Protein AF-A0A1I3YJE1-F1 (afdb_monomer)

Radius of gyration: 40.17 Å; Cα contacts (8 Å, |Δi|>4): 155; chains: 1; bounding box: 111×43×89 Å

Solvent-accessible surface area (backbone atoms only — not comparable to full-atom values): 10730 Å² total; per-residue (Å²): 134,84,80,73,82,79,75,60,76,64,62,80,56,37,60,65,78,84,54,68,73,68,56,38,65,38,93,53,58,68,73,52,86,80,43,45,62,49,49,53,52,44,28,55,54,28,71,76,22,86,35,23,66,62,43,31,50,54,36,57,76,70,60,58,73,57,20,55,41,47,51,30,44,30,47,54,50,48,49,57,54,59,72,63,49,82,67,68,81,55,48,33,57,66,33,33,50,48,24,63,77,69,72,44,87,73,53,67,54,15,51,51,30,42,53,50,53,52,51,54,54,27,63,77,66,73,52,75,83,74,76,81,78,73,83,77,78,75,77,76,84,76,55,74,55,28,49,72,18,35,55,48,24,60,76,71,73,47,87,72,51,67,54,16,54,53,24,40,54,48,50,53,52,51,52,54,52,54,54,53,62,76,75,106

Sequence (184 aa):
MISLPTIPAWVENAACASNDPELWQIKKDTPTRAERKTVEYAKAICADCPVRLLCLEDAIERGEQHGIWGGLTPAERHTMTAGHAERPDHGDLAGYKRHISQGTPTCEPCRAANAAYQREKRAKNGRTPRPRKTPVRRLAPISHGTHSGYVQHTKRGEVVCQRCLDAEAQYGRERRARAKQVAS

pLDDT: mean 86.31, std 12.38, range [47.97, 97.31]

Mean predicted aligned error: 16.41 Å

Nearest PDB structures (foldseek):
  8cwt-assembly1_A  TM=8.965E-01  e=6.153E-05  Mycobacterium tuberculosis H37Rv
  8dy7-assembly1_H  TM=8.021E-01  e=4.554E-05  Streptomyces venezuelae
  6onu-assembly3_E  TM=8.817E-01  e=1.193E-04  Mycobacterium tuberculosis H37Rv
  8dy9-assembly1_H  TM=8.068E-01  e=9.377E-05  Streptomyces venezuelae
  8cwr-assembly1_A-3  TM=8.104E-01  e=1.818E-04  Mycobacterium tuberculosis H37Rv

Secondary structure (DSSP, 8-state):
--------GGGGG-GGGGS-GGGG---SSS--TTTHHHHHHHHHHHHT-TTHHHHHHHHHHTT--SS-BTTB-HHHHHHHHHHHS---SSSSHHHHHHHHHHTPPPPHHHHHHHHHHHHHHHHHTT-PPPPP------PPPP-TTSHHHHHHHHHHTPPPPHHHHHHHHHHHHHHHHHHHHHT-

Foldseek 3Di:
DDDDPDDPPLVVQFLCVPDDPVLFWDPDQDDDPVNVVSLVVVLVSLVPRPCLPVQLVVCVVVVPQTGATSSDGNNRNCCVVVVVPPDPCDQACVVLVVCVVVVHDHDDSNVVRVVVVVVVVCVVVVNDPDPPPDPPPDDDDQDFQACSSLVVCVVVVHDRDPSNVVNVVVVVVVVVVVVVVVVD

Structure (mmCIF, N/CA/C/O backbone):
data_AF-A0A1I3YJE1-F1
#
_entry.id   AF-A0A1I3YJE1-F1
#
loop_
_atom_site.group_PDB
_atom_site.id
_atom_site.type_symbol
_atom_site.label_atom_id
_atom_site.label_alt_id
_atom_site.label_comp_id
_atom_site.label_asym_id
_atom_site.label_entity_id
_atom_site.label_seq_id
_atom_site.pdbx_PDB_ins_code
_atom_site.Cartn_x
_atom_site.Cartn_y
_atom_site.Cartn_z
_atom_site.occupancy
_atom_site.B_iso_or_equiv
_atom_site.auth_seq_id
_atom_site.auth_comp_id
_atom_site.auth_asym_id
_atom_site.auth_atom_id
_atom_site.pdbx_PDB_model_num
ATOM 1 N N . MET A 1 1 ? 41.796 -23.044 -21.802 1.00 49.59 1 MET A N 1
ATOM 2 C CA . MET A 1 1 ? 40.920 -22.809 -22.967 1.00 49.59 1 MET A CA 1
ATOM 3 C C . MET A 1 1 ? 39.751 -21.980 -22.476 1.00 49.59 1 MET A C 1
ATOM 5 O O . MET A 1 1 ? 38.956 -22.491 -21.701 1.00 49.59 1 MET A O 1
ATOM 9 N N . ILE A 1 2 ? 39.724 -20.686 -22.790 1.00 52.25 2 ILE A N 1
ATOM 10 C CA . ILE A 1 2 ? 38.615 -19.812 -22.393 1.00 52.25 2 ILE A CA 1
ATOM 11 C C . ILE A 1 2 ? 37.501 -20.068 -23.407 1.00 52.25 2 ILE A C 1
ATOM 13 O O . ILE A 1 2 ? 37.675 -19.777 -24.587 1.00 52.25 2 ILE A O 1
ATOM 17 N N . SER A 1 3 ? 36.409 -20.689 -22.963 1.00 58.50 3 SER A N 1
ATOM 18 C CA . SER A 1 3 ? 35.194 -20.829 -23.766 1.00 58.50 3 SER A CA 1
ATOM 19 C C . SER A 1 3 ? 34.671 -19.426 -24.050 1.00 58.50 3 SER A C 1
ATOM 21 O O . SER A 1 3 ? 34.273 -18.725 -23.120 1.00 58.50 3 SER A O 1
ATOM 23 N N . LEU A 1 4 ? 34.729 -18.984 -25.306 1.00 58.25 4 LEU A N 1
ATOM 24 C CA . LEU A 1 4 ? 34.147 -17.703 -25.693 1.00 58.25 4 LEU A CA 1
ATOM 25 C C . LEU A 1 4 ? 32.625 -17.781 -25.501 1.00 58.25 4 LEU A C 1
ATOM 27 O O . LEU A 1 4 ? 32.029 -18.814 -25.827 1.00 58.25 4 LEU A O 1
ATOM 31 N N . PRO A 1 5 ? 31.985 -16.735 -24.953 1.00 63.03 5 PRO A N 1
ATOM 32 C CA . PRO A 1 5 ? 30.538 -16.715 -24.815 1.00 63.03 5 PRO A CA 1
ATOM 33 C C . PRO A 1 5 ? 29.916 -16.816 -26.210 1.00 63.03 5 PRO A C 1
ATOM 35 O O . PRO A 1 5 ? 30.181 -15.990 -27.082 1.00 63.03 5 PRO A O 1
ATOM 38 N N . THR A 1 6 ? 29.125 -17.864 -26.436 1.00 76.69 6 THR A N 1
ATOM 39 C CA . THR A 1 6 ? 28.366 -18.015 -27.679 1.00 76.69 6 THR A CA 1
ATOM 40 C C . THR A 1 6 ? 27.243 -16.991 -27.647 1.00 76.69 6 THR A C 1
ATOM 42 O O . THR A 1 6 ? 26.336 -17.091 -26.822 1.00 76.69 6 THR A O 1
ATOM 45 N N . ILE A 1 7 ? 27.340 -15.974 -28.502 1.00 78.69 7 ILE A N 1
ATOM 46 C CA . ILE A 1 7 ? 26.275 -14.988 -28.669 1.00 78.69 7 ILE A CA 1
ATOM 47 C C . ILE A 1 7 ? 25.051 -15.734 -29.222 1.00 78.69 7 ILE A C 1
ATOM 49 O O . ILE A 1 7 ? 25.194 -16.479 -30.195 1.00 78.69 7 ILE A O 1
ATOM 53 N N . PRO A 1 8 ? 23.860 -15.587 -28.620 1.00 84.19 8 PRO A N 1
ATOM 54 C CA . PRO A 1 8 ? 22.665 -16.244 -29.129 1.00 84.19 8 PRO A CA 1
ATOM 55 C C . PRO A 1 8 ? 22.366 -15.823 -30.573 1.00 84.19 8 PRO A C 1
ATOM 57 O O . PRO A 1 8 ? 22.388 -14.635 -30.884 1.00 84.19 8 PRO A O 1
ATOM 60 N N . ALA A 1 9 ? 22.011 -16.776 -31.439 1.00 88.06 9 ALA A N 1
ATOM 61 C CA . ALA A 1 9 ? 21.772 -16.519 -32.86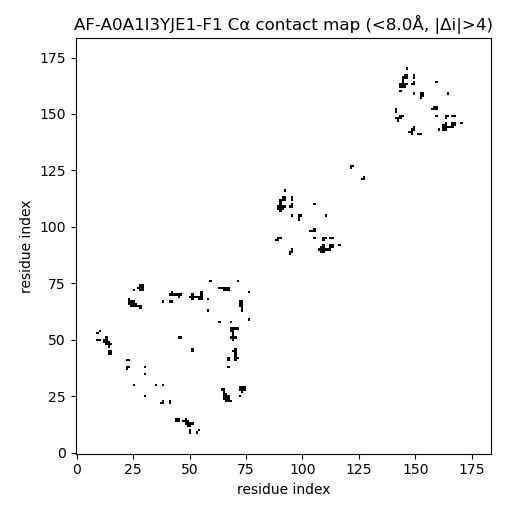6 1.00 88.06 9 ALA A CA 1
ATOM 62 C C . ALA A 1 9 ? 20.680 -15.462 -33.129 1.00 88.06 9 ALA A C 1
ATOM 64 O O . ALA A 1 9 ? 20.690 -14.777 -34.147 1.00 88.06 9 ALA A O 1
ATOM 65 N N . TRP A 1 10 ? 19.739 -15.277 -32.198 1.00 91.94 10 TRP A N 1
ATOM 66 C CA . TRP A 1 10 ? 18.721 -14.236 -32.325 1.00 91.94 10 TRP A CA 1
ATOM 67 C C . TRP A 1 10 ? 19.311 -12.816 -32.266 1.00 91.94 10 TRP A C 1
ATOM 69 O O . TRP A 1 10 ? 18.744 -11.905 -32.864 1.00 91.94 10 TRP A O 1
ATOM 79 N N . VAL A 1 11 ? 20.459 -12.609 -31.610 1.00 91.62 11 VAL A N 1
ATOM 80 C CA . VAL A 1 11 ? 21.107 -11.289 -31.501 1.00 91.62 11 VAL A CA 1
ATOM 81 C C . VAL A 1 11 ? 21.519 -10.754 -32.875 1.00 91.62 11 VAL A C 1
ATOM 83 O O . VAL A 1 11 ? 21.509 -9.545 -33.085 1.00 91.62 11 VAL A O 1
ATOM 86 N N . GLU A 1 12 ? 21.796 -11.634 -33.839 1.00 90.25 12 GLU A N 1
ATOM 87 C CA . GLU A 1 12 ? 22.164 -11.257 -35.211 1.00 90.25 12 GLU A CA 1
ATOM 88 C C . GLU A 1 12 ? 21.052 -10.484 -35.938 1.00 90.25 12 GLU A C 1
ATOM 90 O O . GLU A 1 12 ? 21.329 -9.691 -36.833 1.00 90.25 12 GLU A O 1
ATOM 95 N N . ASN A 1 13 ? 19.795 -10.662 -35.520 1.00 92.62 13 ASN A N 1
ATOM 96 C CA . ASN A 1 13 ? 18.632 -9.990 -36.101 1.00 92.62 13 ASN A CA 1
ATOM 97 C C . ASN A 1 13 ? 18.210 -8.738 -35.310 1.00 92.62 13 ASN A C 1
ATOM 99 O O . ASN A 1 13 ? 17.116 -8.205 -35.511 1.00 92.62 13 ASN A O 1
ATOM 103 N N . ALA A 1 14 ? 19.035 -8.270 -34.370 1.00 94.00 14 ALA A N 1
ATOM 104 C CA . ALA A 1 14 ? 18.701 -7.127 -33.534 1.00 94.00 14 ALA A CA 1
ATOM 105 C C . ALA A 1 14 ? 18.854 -5.802 -34.300 1.00 94.00 14 ALA A C 1
ATOM 107 O O . ALA A 1 14 ? 19.960 -5.378 -34.629 1.00 94.00 14 ALA A O 1
ATOM 108 N N . ALA A 1 15 ? 17.743 -5.086 -34.502 1.00 93.19 15 ALA A N 1
ATOM 109 C CA . ALA A 1 15 ? 17.726 -3.786 -35.185 1.00 93.19 15 ALA A CA 1
ATOM 110 C C . ALA A 1 15 ? 18.593 -2.712 -34.490 1.00 93.19 15 ALA A C 1
ATOM 112 O O . ALA A 1 15 ? 19.009 -1.734 -35.111 1.00 93.19 15 ALA A O 1
ATOM 113 N N . CYS A 1 16 ? 18.893 -2.893 -33.199 1.00 93.00 16 CYS A N 1
ATOM 114 C CA . CYS A 1 16 ? 19.783 -2.008 -32.455 1.00 93.00 16 CYS A CA 1
ATOM 115 C C . CYS A 1 16 ? 21.243 -2.076 -32.922 1.00 93.00 16 CYS A C 1
ATOM 117 O O . CYS A 1 16 ? 21.943 -1.075 -32.808 1.00 93.00 16 CYS A O 1
ATOM 119 N N . ALA A 1 17 ? 21.697 -3.193 -33.500 1.00 90.62 17 ALA A N 1
ATOM 120 C CA . ALA A 1 17 ? 23.103 -3.395 -33.858 1.00 90.62 17 ALA A CA 1
ATOM 121 C C . ALA A 1 17 ? 23.650 -2.344 -34.845 1.00 90.62 17 ALA A C 1
ATOM 123 O O . ALA A 1 17 ? 24.854 -2.110 -34.891 1.00 90.62 17 ALA A O 1
ATOM 124 N N . SER A 1 18 ? 22.775 -1.689 -35.615 1.00 88.81 18 SER A N 1
ATOM 125 C CA . SER A 1 18 ? 23.142 -0.656 -36.590 1.00 88.81 18 SER A CA 1
ATOM 126 C C . SER A 1 18 ? 23.144 0.780 -36.042 1.00 88.81 18 SER A C 1
ATOM 128 O O . SER A 1 18 ? 23.333 1.704 -36.830 1.00 88.81 18 SER A O 1
ATOM 130 N N . ASN A 1 19 ? 22.924 1.006 -34.739 1.00 91.44 19 ASN A N 1
ATOM 131 C CA . ASN A 1 19 ? 23.001 2.353 -34.149 1.00 91.44 19 ASN A CA 1
ATOM 132 C C . ASN A 1 19 ? 24.046 2.431 -33.026 1.00 91.44 19 ASN A C 1
ATOM 134 O O . ASN A 1 19 ? 24.647 1.434 -32.637 1.00 91.44 19 ASN A O 1
ATOM 138 N N . ASP A 1 20 ? 24.250 3.643 -32.508 1.00 90.94 20 ASP A N 1
ATOM 139 C CA . ASP A 1 20 ? 25.229 3.939 -31.461 1.00 90.94 20 ASP A CA 1
ATOM 140 C C . ASP A 1 20 ? 24.911 3.204 -30.139 1.00 90.94 20 ASP A C 1
ATOM 142 O O . ASP A 1 20 ? 23.840 3.438 -29.563 1.00 90.94 20 ASP A O 1
ATOM 146 N N . PRO A 1 21 ? 25.828 2.361 -29.615 1.00 88.38 21 PRO A N 1
ATOM 147 C CA . PRO A 1 21 ? 25.661 1.656 -28.346 1.00 88.38 21 PRO A CA 1
ATOM 148 C C . PRO A 1 21 ? 25.309 2.549 -27.150 1.00 88.38 21 PRO A C 1
ATOM 150 O O . PRO A 1 21 ? 24.692 2.065 -26.199 1.00 88.38 21 PRO A O 1
ATOM 153 N N . GLU A 1 22 ? 25.681 3.833 -27.154 1.00 88.06 22 GLU A N 1
ATOM 154 C CA . GLU A 1 22 ? 25.340 4.761 -26.068 1.00 88.06 22 GLU A CA 1
ATOM 155 C C . GLU A 1 22 ? 23.827 4.985 -25.920 1.00 88.06 22 GLU A C 1
ATOM 157 O O . GLU A 1 22 ? 23.353 5.247 -24.814 1.00 88.06 22 GLU A O 1
ATOM 162 N N . LEU A 1 23 ? 23.040 4.792 -26.986 1.00 89.19 23 LEU A N 1
ATOM 163 C CA . LEU A 1 23 ? 21.583 4.979 -26.964 1.00 89.19 23 LEU A CA 1
ATOM 164 C C . LEU A 1 23 ? 20.863 4.040 -25.988 1.00 89.19 23 LEU A C 1
ATOM 166 O O . LEU A 1 23 ? 19.812 4.392 -25.449 1.00 89.19 23 LEU A O 1
ATOM 170 N N . TRP A 1 24 ? 21.424 2.855 -25.747 1.00 90.56 24 TRP A N 1
ATOM 171 C CA . TRP A 1 24 ? 20.848 1.854 -24.847 1.00 90.56 24 TRP A CA 1
ATOM 172 C C . TRP A 1 24 ? 21.400 1.937 -23.429 1.00 90.56 24 TRP A C 1
ATOM 174 O O . TRP A 1 24 ? 20.904 1.232 -22.552 1.00 90.56 24 TRP A O 1
ATOM 184 N N . GLN A 1 25 ? 22.388 2.795 -23.168 1.00 87.50 25 GLN A N 1
ATOM 185 C CA . GLN A 1 25 ? 23.030 2.908 -21.863 1.00 87.50 25 GLN A CA 1
ATOM 186 C C . GLN A 1 25 ? 22.255 3.856 -20.945 1.00 87.50 25 GLN A C 1
ATOM 188 O O . GLN A 1 25 ? 22.472 5.064 -20.923 1.00 87.50 25 GLN A O 1
ATOM 193 N N . ILE A 1 26 ? 21.384 3.292 -20.109 1.00 83.69 26 ILE A N 1
ATOM 194 C CA . ILE A 1 26 ? 20.774 4.011 -18.987 1.00 83.69 26 ILE A CA 1
ATOM 195 C C . ILE A 1 26 ? 21.379 3.484 -17.687 1.00 83.69 26 ILE A C 1
ATOM 197 O O . ILE A 1 26 ? 21.216 2.312 -17.349 1.00 83.69 26 ILE A O 1
ATOM 201 N N . LYS A 1 27 ? 22.066 4.364 -16.952 1.00 76.38 27 LYS A N 1
ATOM 202 C CA . LYS A 1 27 ? 22.754 4.028 -15.691 1.00 76.38 27 LYS A CA 1
ATOM 203 C C . LYS A 1 27 ? 21.846 4.057 -14.458 1.00 76.38 27 LYS A C 1
ATOM 205 O O . LYS A 1 27 ? 22.243 3.581 -13.404 1.00 76.38 27 LYS A O 1
ATOM 210 N N . LYS A 1 28 ? 20.673 4.685 -14.558 1.00 77.69 28 LYS A N 1
ATOM 211 C CA . LYS A 1 28 ? 19.713 4.861 -13.459 1.00 77.69 28 LYS A CA 1
ATOM 212 C C . LYS A 1 28 ? 18.355 4.307 -13.863 1.00 77.69 28 LYS A C 1
ATOM 214 O O . LYS A 1 28 ? 17.978 4.408 -15.023 1.00 77.69 28 LYS A O 1
ATOM 219 N N . ASP A 1 29 ? 17.577 3.848 -12.891 1.00 73.56 29 ASP A N 1
ATOM 220 C CA . ASP A 1 29 ? 16.230 3.319 -13.138 1.00 73.56 29 ASP A CA 1
ATOM 221 C C . ASP A 1 29 ? 15.323 4.314 -13.870 1.00 73.56 29 ASP A C 1
ATOM 223 O O . ASP A 1 29 ? 14.532 3.941 -14.735 1.00 73.56 29 ASP A O 1
ATOM 227 N N . THR A 1 30 ? 15.453 5.601 -13.536 1.00 77.88 30 THR A N 1
ATOM 228 C CA . THR A 1 30 ? 14.677 6.682 -14.148 1.00 77.88 30 THR A CA 1
ATOM 229 C C . THR A 1 30 ? 15.574 7.580 -15.001 1.00 77.88 30 THR A C 1
ATOM 231 O O . THR A 1 30 ? 16.525 8.156 -14.461 1.00 77.88 30 THR A O 1
ATOM 234 N N . PRO A 1 31 ? 15.253 7.780 -16.294 1.00 82.12 31 PRO A N 1
ATOM 235 C CA . PRO A 1 31 ? 15.997 8.700 -17.140 1.00 82.12 31 PRO A CA 1
ATOM 236 C C . PRO A 1 31 ? 15.810 10.152 -16.688 1.00 82.12 31 PRO A C 1
ATOM 238 O O . PRO A 1 31 ? 14.712 10.599 -16.328 1.00 82.12 31 PRO A O 1
ATOM 241 N N . THR A 1 32 ? 16.892 10.921 -16.743 1.00 86.38 32 THR A N 1
ATOM 242 C CA . THR A 1 32 ? 16.872 12.370 -16.542 1.00 86.38 32 THR A CA 1
ATOM 243 C C . THR A 1 32 ? 16.059 13.059 -17.638 1.00 86.38 32 THR A C 1
ATOM 245 O O . THR A 1 32 ? 15.781 12.503 -18.700 1.00 86.38 32 THR A O 1
ATOM 248 N N . ARG A 1 33 ? 15.681 14.324 -17.417 1.00 85.81 33 ARG A N 1
ATOM 249 C CA . ARG A 1 33 ? 14.947 15.109 -18.425 1.00 85.81 33 ARG A CA 1
ATOM 250 C C . ARG A 1 33 ? 15.693 15.196 -19.763 1.00 85.81 33 ARG A C 1
ATOM 252 O O . ARG A 1 33 ? 15.032 15.199 -20.796 1.00 85.81 33 ARG A O 1
ATOM 259 N N . ALA A 1 34 ? 17.024 15.268 -19.730 1.00 85.19 34 ALA A N 1
ATOM 260 C CA . ALA A 1 34 ? 17.862 15.306 -20.925 1.00 85.19 34 ALA A CA 1
ATOM 261 C C . ALA A 1 34 ? 17.840 13.967 -21.681 1.00 85.19 34 ALA A C 1
ATOM 263 O O . ALA A 1 34 ? 17.710 13.959 -22.900 1.00 85.19 34 ALA A O 1
ATOM 264 N N . GLU A 1 35 ? 17.866 12.845 -20.957 1.00 86.75 35 GLU A N 1
ATOM 265 C CA . GLU A 1 35 ? 17.885 11.496 -21.539 1.00 86.75 35 GLU A CA 1
ATOM 266 C C . GLU A 1 35 ? 16.527 11.061 -22.103 1.00 86.75 35 GLU A C 1
ATOM 268 O O . GLU A 1 35 ? 16.485 10.181 -22.954 1.00 86.75 35 GLU A O 1
ATOM 273 N N . ARG A 1 36 ? 15.405 11.675 -21.690 1.00 88.50 36 ARG A N 1
ATOM 274 C CA . ARG A 1 36 ? 14.053 11.274 -22.140 1.00 88.50 36 ARG A CA 1
ATOM 275 C C . ARG A 1 36 ? 13.931 11.145 -23.657 1.00 88.50 36 ARG A C 1
ATOM 277 O O . ARG A 1 36 ? 13.365 10.168 -24.122 1.00 88.50 36 ARG A O 1
ATOM 284 N N . LYS A 1 37 ? 14.462 12.105 -24.422 1.00 90.75 37 LYS A N 1
ATOM 285 C CA . LYS A 1 37 ? 14.397 12.051 -25.893 1.00 90.75 37 LYS A CA 1
ATOM 286 C C . LYS A 1 37 ? 15.189 10.870 -26.454 1.00 90.75 37 LYS A C 1
ATOM 288 O O . LYS A 1 37 ? 14.701 10.192 -27.348 1.00 90.75 37 LYS A O 1
ATOM 293 N N . THR A 1 38 ? 16.373 10.617 -25.902 1.00 91.06 38 THR A N 1
ATOM 294 C CA . THR A 1 38 ? 17.219 9.476 -26.265 1.00 91.06 38 THR A CA 1
ATOM 295 C C . THR A 1 38 ? 16.522 8.155 -25.956 1.00 91.06 38 THR A C 1
ATOM 297 O O . THR A 1 38 ? 16.498 7.263 -26.797 1.00 91.06 38 THR A O 1
ATOM 300 N N . VAL A 1 39 ? 15.880 8.054 -24.789 1.00 91.81 39 VAL A N 1
ATOM 301 C CA . VAL A 1 39 ? 15.115 6.865 -24.394 1.00 91.81 39 VAL A CA 1
ATOM 302 C C . VAL A 1 39 ? 13.932 6.626 -25.324 1.00 91.81 39 VAL A C 1
ATOM 304 O O . VAL A 1 39 ? 13.752 5.502 -25.779 1.00 91.81 39 VAL A O 1
ATOM 307 N N . GLU A 1 40 ? 13.142 7.654 -25.640 1.00 93.06 40 GLU A N 1
ATOM 308 C CA . GLU A 1 40 ? 12.021 7.519 -26.583 1.00 93.06 40 GLU A CA 1
ATOM 309 C C . GLU A 1 40 ? 12.496 7.079 -27.974 1.00 93.06 40 GLU A C 1
ATOM 311 O O . GLU A 1 40 ? 11.895 6.199 -28.585 1.00 93.06 40 GLU A O 1
ATOM 316 N N . TYR A 1 41 ? 13.620 7.623 -28.450 1.00 93.50 41 TYR A N 1
ATOM 317 C CA . TYR A 1 41 ? 14.220 7.212 -29.718 1.00 93.50 41 TYR A CA 1
ATOM 318 C C . TYR A 1 41 ? 14.670 5.742 -29.704 1.00 93.50 41 TYR A C 1
ATOM 320 O O . TYR A 1 41 ? 14.311 4.972 -30.593 1.00 93.50 41 TYR A O 1
ATOM 328 N N . ALA A 1 42 ? 15.388 5.315 -28.663 1.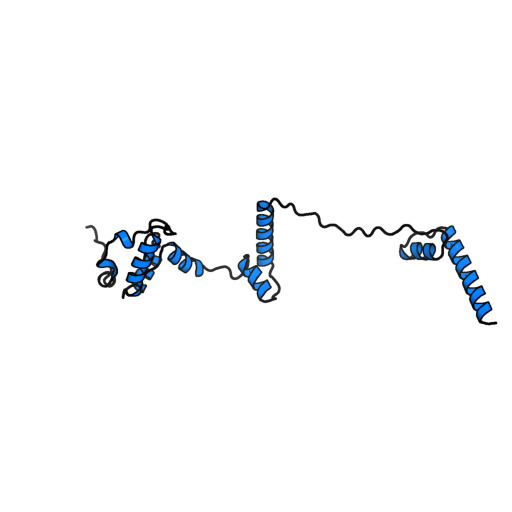00 94.38 42 ALA A N 1
ATOM 329 C CA . ALA A 1 42 ? 15.815 3.925 -28.516 1.00 94.38 42 ALA A CA 1
ATOM 330 C C . ALA A 1 42 ? 14.621 2.959 -28.409 1.00 94.38 42 ALA A C 1
ATOM 332 O O . ALA A 1 42 ? 14.639 1.872 -28.986 1.00 94.38 42 ALA A O 1
ATOM 333 N N . LYS A 1 43 ? 13.549 3.366 -27.719 1.00 94.56 43 LYS A N 1
ATOM 334 C CA . LYS A 1 43 ? 12.300 2.598 -27.644 1.00 94.56 43 LYS A CA 1
ATOM 335 C C . LYS A 1 43 ? 11.606 2.462 -28.992 1.00 94.56 43 LYS A C 1
ATOM 337 O O . LYS A 1 43 ? 11.099 1.380 -29.276 1.00 94.56 43 LYS A O 1
ATOM 342 N N . ALA A 1 44 ? 11.604 3.513 -29.812 1.00 95.06 44 ALA A N 1
ATOM 343 C CA . ALA A 1 44 ? 11.054 3.457 -31.163 1.00 95.06 44 ALA A CA 1
ATOM 344 C C . ALA A 1 44 ? 11.792 2.412 -32.015 1.00 95.06 44 ALA A C 1
ATOM 346 O O . ALA A 1 44 ? 11.146 1.569 -32.625 1.00 95.06 44 ALA A O 1
ATOM 347 N N . ILE A 1 45 ? 13.129 2.369 -31.951 1.00 95.25 45 ILE A N 1
ATOM 348 C CA . ILE A 1 45 ? 13.924 1.323 -32.623 1.00 95.25 45 ILE A CA 1
ATOM 349 C C . ILE A 1 45 ? 13.540 -0.072 -32.112 1.00 95.25 45 ILE A C 1
ATOM 351 O O . ILE A 1 45 ? 13.385 -1.015 -32.886 1.00 95.25 45 ILE A O 1
ATOM 355 N N . CYS A 1 46 ? 13.379 -0.227 -30.796 1.00 95.62 46 CYS A N 1
ATOM 356 C CA . CYS A 1 46 ? 12.980 -1.507 -30.223 1.00 95.62 46 CYS A CA 1
ATOM 357 C C . CYS A 1 46 ? 11.565 -1.941 -30.629 1.00 95.62 46 CYS A C 1
ATOM 359 O O . CYS A 1 46 ? 11.316 -3.144 -30.647 1.00 95.62 46 CYS A O 1
ATOM 361 N N . ALA A 1 47 ? 10.649 -1.013 -30.923 1.00 93.88 47 ALA A N 1
ATOM 362 C CA . ALA A 1 47 ? 9.265 -1.328 -31.272 1.00 93.88 47 ALA A CA 1
ATOM 363 C C . ALA A 1 47 ? 9.162 -2.144 -32.570 1.00 93.88 47 ALA A C 1
ATOM 365 O O . ALA A 1 47 ? 8.366 -3.081 -32.619 1.00 93.88 47 ALA A O 1
ATOM 366 N N . ASP A 1 48 ? 10.024 -1.848 -33.544 1.00 93.62 48 ASP A N 1
ATOM 367 C CA . ASP A 1 48 ? 10.081 -2.522 -34.848 1.00 93.62 48 ASP A CA 1
ATOM 368 C C . ASP A 1 48 ? 11.108 -3.674 -34.889 1.00 93.62 48 ASP A C 1
ATOM 370 O O . ASP A 1 48 ? 11.307 -4.318 -35.919 1.00 93.62 48 ASP A O 1
ATOM 374 N N . CYS A 1 49 ? 11.786 -3.957 -33.770 1.00 96.19 49 CYS A N 1
ATOM 375 C CA . CYS A 1 49 ? 12.833 -4.974 -33.710 1.00 96.19 49 CYS A CA 1
ATOM 376 C C . CYS A 1 49 ? 12.235 -6.399 -33.692 1.00 96.19 49 CYS A C 1
ATOM 378 O O . CYS A 1 49 ? 11.479 -6.729 -32.770 1.00 96.19 49 CYS A O 1
ATOM 380 N N . PRO A 1 50 ? 12.618 -7.298 -34.622 1.00 95.69 50 PRO A N 1
ATOM 381 C CA . PRO A 1 50 ? 12.024 -8.636 -34.733 1.00 95.69 50 PRO A CA 1
ATOM 382 C C . PRO A 1 50 ? 12.332 -9.538 -33.530 1.00 95.69 50 PRO A C 1
ATOM 384 O O . PRO A 1 50 ? 11.586 -10.467 -33.236 1.00 95.69 50 PRO A O 1
ATOM 387 N N . VAL A 1 51 ? 13.411 -9.250 -32.800 1.00 96.44 51 VAL A N 1
ATOM 388 C CA . VAL A 1 51 ? 13.865 -10.037 -31.641 1.00 96.44 51 VAL A CA 1
ATOM 389 C C . VAL A 1 51 ? 13.574 -9.359 -30.306 1.00 96.44 51 VAL A C 1
ATOM 391 O O . VAL A 1 51 ? 14.124 -9.738 -29.275 1.00 96.44 51 VAL A O 1
ATOM 394 N N . ARG A 1 52 ? 12.685 -8.358 -30.302 1.00 95.75 52 ARG A N 1
ATOM 395 C CA . ARG A 1 52 ? 12.322 -7.583 -29.108 1.00 95.75 52 ARG A CA 1
ATOM 396 C C . ARG A 1 52 ? 11.914 -8.465 -27.923 1.00 95.75 52 ARG A C 1
ATOM 398 O O . ARG A 1 52 ? 12.353 -8.196 -26.808 1.00 95.75 52 ARG A O 1
ATOM 405 N N . LEU A 1 53 ? 11.081 -9.483 -28.156 1.00 93.88 53 LEU A N 1
ATOM 406 C CA . LEU A 1 53 ? 10.585 -10.368 -27.095 1.00 93.88 53 LEU A CA 1
ATOM 407 C C . LEU A 1 53 ? 11.700 -11.243 -26.514 1.00 93.88 53 LEU A C 1
ATOM 409 O O . LEU A 1 53 ? 11.868 -11.255 -25.301 1.00 93.88 53 LEU A O 1
ATOM 413 N N . LEU A 1 54 ? 12.505 -11.878 -27.371 1.00 94.62 54 LEU A N 1
ATOM 414 C CA . LEU A 1 54 ? 13.654 -12.693 -26.953 1.00 94.62 54 LEU A CA 1
ATOM 415 C C . LEU A 1 54 ? 14.678 -11.861 -26.169 1.00 94.62 54 LEU A C 1
ATOM 417 O O . LEU A 1 54 ? 15.172 -12.289 -25.133 1.00 94.62 54 LEU A O 1
ATOM 421 N N . CYS A 1 55 ? 14.939 -10.633 -26.625 1.00 95.31 55 CYS A N 1
ATOM 422 C CA . CYS A 1 55 ? 15.806 -9.681 -25.936 1.00 95.31 55 CYS A CA 1
ATOM 423 C C . CYS A 1 55 ? 15.271 -9.300 -24.547 1.00 95.31 55 CYS A C 1
ATOM 425 O O . CYS A 1 55 ? 16.051 -9.158 -23.605 1.00 95.31 55 CYS A O 1
ATOM 427 N N . LEU A 1 56 ? 13.952 -9.117 -24.412 1.00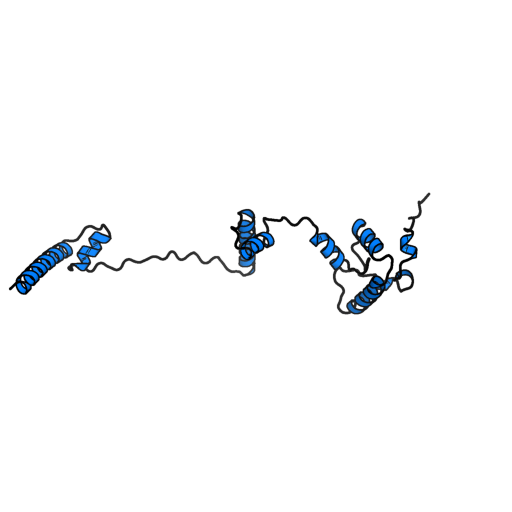 94.38 56 LEU A N 1
ATOM 428 C CA . LEU A 1 56 ? 13.335 -8.811 -23.124 1.00 94.38 56 LEU A CA 1
ATOM 429 C C . LEU A 1 56 ? 13.414 -9.998 -22.161 1.00 94.38 56 LEU A C 1
ATOM 431 O O . LEU A 1 56 ? 13.752 -9.806 -20.997 1.00 94.38 56 LEU A O 1
ATOM 435 N N . GLU A 1 57 ? 13.096 -11.196 -22.645 1.00 92.38 57 GLU A N 1
ATOM 436 C CA . GLU A 1 57 ? 13.116 -12.433 -21.864 1.00 92.38 57 GLU A CA 1
ATOM 437 C C . GLU A 1 57 ? 14.517 -12.711 -21.312 1.00 92.38 57 GLU A C 1
ATOM 439 O O . GLU A 1 57 ? 14.694 -12.773 -20.099 1.00 92.38 57 GLU A O 1
ATOM 444 N N . ASP A 1 58 ? 15.532 -12.700 -22.176 1.00 92.31 58 ASP A N 1
ATOM 445 C CA . ASP A 1 58 ? 16.943 -12.868 -21.808 1.00 92.31 58 ASP A CA 1
ATOM 446 C C . ASP A 1 58 ? 17.422 -11.795 -20.803 1.00 92.31 58 ASP A C 1
ATOM 448 O O . ASP A 1 58 ? 18.165 -12.076 -19.860 1.00 92.31 58 ASP A O 1
ATOM 452 N N . ALA A 1 59 ? 16.960 -10.546 -20.932 1.00 92.94 59 ALA A N 1
ATOM 453 C CA . ALA A 1 59 ? 17.265 -9.496 -19.957 1.00 92.94 59 ALA A CA 1
ATOM 454 C C . ALA A 1 59 ? 16.593 -9.720 -18.590 1.00 92.94 59 ALA A C 1
ATOM 456 O O . ALA A 1 59 ? 17.190 -9.398 -17.560 1.00 92.94 59 ALA A O 1
ATOM 457 N N . ILE A 1 60 ? 15.368 -10.255 -18.567 1.00 91.12 60 ILE A N 1
ATOM 458 C CA . ILE A 1 60 ? 14.655 -10.607 -17.332 1.00 91.12 60 ILE A CA 1
ATOM 459 C C . ILE A 1 60 ? 15.326 -11.806 -16.657 1.00 91.12 60 ILE A C 1
ATOM 461 O O . ILE A 1 60 ? 15.588 -11.743 -15.457 1.00 91.12 60 ILE A O 1
ATOM 465 N N . GLU A 1 61 ? 15.651 -12.857 -17.411 1.00 89.62 61 GLU A N 1
ATOM 466 C CA . GLU A 1 61 ? 16.292 -14.075 -16.901 1.00 89.62 61 GLU A CA 1
ATOM 467 C C . GLU A 1 61 ? 17.652 -13.790 -16.260 1.00 89.62 61 GLU A C 1
ATOM 469 O O . GLU A 1 61 ? 17.957 -14.299 -15.181 1.00 89.62 61 GLU A O 1
ATOM 474 N N . ARG A 1 62 ? 18.457 -12.918 -16.879 1.00 89.94 62 ARG A N 1
ATOM 475 C CA . ARG A 1 62 ? 19.748 -12.488 -16.319 1.00 89.94 62 ARG A CA 1
ATOM 476 C C . ARG A 1 62 ? 19.624 -11.473 -15.184 1.00 89.94 62 ARG A C 1
ATOM 478 O O . ARG A 1 62 ? 20.629 -11.150 -14.555 1.00 89.94 62 ARG A O 1
ATOM 485 N N . GLY A 1 63 ? 18.427 -10.942 -14.936 1.00 88.56 63 GLY A N 1
ATOM 486 C CA . GLY A 1 63 ? 18.211 -9.881 -13.957 1.00 88.56 63 GLY A CA 1
ATOM 487 C C . GLY A 1 63 ? 18.978 -8.602 -14.294 1.00 88.56 63 GLY A C 1
ATOM 488 O O . GLY A 1 63 ? 19.534 -7.969 -13.397 1.00 88.56 63 GLY A O 1
ATOM 489 N N . GLU A 1 64 ? 19.043 -8.232 -15.577 1.00 90.31 64 GLU A N 1
ATOM 490 C CA . GLU A 1 64 ? 19.800 -7.064 -16.026 1.00 90.31 64 GLU A CA 1
ATOM 491 C C . GLU A 1 64 ? 19.212 -5.767 -15.446 1.00 90.31 64 GLU A C 1
ATOM 493 O O . GLU A 1 64 ? 18.027 -5.463 -15.622 1.00 90.31 64 GLU A O 1
ATOM 498 N N . GLN A 1 65 ? 20.062 -4.983 -14.782 1.00 88.25 65 GLN A N 1
ATOM 499 C CA . GLN A 1 65 ? 19.689 -3.806 -13.987 1.00 88.25 65 GLN A CA 1
ATOM 500 C C . GLN A 1 65 ? 19.887 -2.489 -14.740 1.00 88.25 65 GLN A C 1
ATOM 502 O O . GLN A 1 65 ? 19.433 -1.442 -14.288 1.00 88.25 65 GLN A O 1
ATOM 507 N N . HIS A 1 66 ? 20.549 -2.515 -15.895 1.00 90.38 66 HIS A N 1
ATOM 508 C CA . HIS A 1 66 ? 20.896 -1.310 -16.636 1.00 90.38 66 HIS A CA 1
ATOM 509 C C . HIS A 1 66 ? 20.372 -1.355 -18.064 1.00 90.38 66 HIS A C 1
ATOM 511 O O . HIS A 1 66 ? 20.021 -2.402 -18.610 1.00 90.38 66 HIS A O 1
ATOM 517 N N . GLY A 1 67 ? 20.305 -0.174 -18.668 1.00 91.94 67 GLY A N 1
ATOM 518 C CA . GLY A 1 67 ? 20.017 -0.010 -20.083 1.00 91.94 67 GLY A CA 1
ATOM 519 C C . GLY A 1 67 ? 18.621 -0.408 -20.552 1.00 91.94 67 GLY A C 1
ATOM 520 O O . GLY A 1 67 ? 17.753 -0.840 -19.786 1.00 91.94 67 GLY A O 1
ATOM 521 N N . ILE A 1 68 ? 18.398 -0.203 -21.847 1.00 94.12 68 ILE A N 1
ATOM 522 C CA . ILE A 1 68 ? 17.130 -0.491 -22.520 1.00 94.12 68 ILE A CA 1
ATOM 523 C C . ILE A 1 68 ? 17.209 -1.874 -23.157 1.00 94.12 68 ILE A C 1
ATOM 525 O O . ILE A 1 68 ? 18.018 -2.101 -24.050 1.00 94.12 68 ILE A O 1
ATOM 529 N N . TRP A 1 69 ? 16.317 -2.768 -22.740 1.00 94.56 69 TRP A N 1
ATOM 530 C CA . TRP A 1 69 ? 16.224 -4.136 -23.254 1.00 94.56 69 TRP A CA 1
ATOM 531 C C . TRP A 1 69 ? 14.788 -4.413 -23.675 1.00 94.56 69 TRP A C 1
ATOM 533 O O . TRP A 1 69 ? 13.857 -4.073 -22.943 1.00 94.56 69 TRP A O 1
ATOM 543 N N . GLY A 1 70 ? 14.590 -4.949 -24.882 1.00 94.06 70 GLY A N 1
ATOM 544 C CA . GLY A 1 70 ? 13.250 -5.201 -25.428 1.00 94.06 70 GLY A CA 1
ATOM 545 C C . GLY A 1 70 ? 12.330 -3.969 -25.486 1.00 94.06 70 GLY A C 1
ATOM 546 O O . GLY A 1 70 ? 11.103 -4.098 -25.473 1.00 94.06 70 GLY A O 1
ATOM 547 N N . GLY A 1 71 ? 12.911 -2.765 -25.527 1.00 93.81 71 GLY A N 1
ATOM 548 C CA . GLY A 1 71 ? 12.182 -1.494 -25.497 1.00 93.81 71 GLY A CA 1
ATOM 549 C C . GLY A 1 71 ? 11.737 -1.035 -24.107 1.00 93.81 71 GLY A C 1
ATOM 550 O O . GLY A 1 71 ? 10.887 -0.154 -24.015 1.00 93.81 71 GLY A O 1
ATOM 551 N N . LEU A 1 72 ? 12.287 -1.605 -23.032 1.00 93.12 72 LEU A N 1
ATOM 552 C CA . LEU A 1 72 ? 11.959 -1.237 -21.654 1.00 93.12 72 LEU A CA 1
ATOM 553 C C . LEU A 1 72 ? 13.187 -0.760 -20.887 1.00 93.12 72 LEU A C 1
ATOM 555 O O . LEU A 1 72 ? 14.259 -1.367 -20.963 1.00 93.12 72 LEU A O 1
ATOM 559 N N . THR A 1 73 ? 13.011 0.304 -20.106 1.00 93.12 73 THR A N 1
ATOM 560 C CA . THR A 1 73 ? 14.009 0.767 -19.132 1.00 93.12 73 THR A CA 1
ATOM 561 C C . THR A 1 73 ? 14.088 -0.188 -17.932 1.00 93.12 73 THR A C 1
ATOM 563 O O . THR A 1 73 ? 13.177 -1.002 -17.737 1.00 93.12 73 THR A O 1
ATOM 566 N N . PRO A 1 74 ? 15.125 -0.094 -17.078 1.00 89.44 74 PRO A N 1
ATOM 567 C CA . PRO A 1 74 ? 15.206 -0.922 -15.877 1.00 89.44 74 PRO A CA 1
ATOM 568 C C . PRO A 1 74 ? 13.982 -0.769 -14.964 1.00 89.44 74 PRO A C 1
ATOM 570 O O . PRO A 1 74 ? 13.398 -1.769 -14.557 1.00 89.44 74 PRO A O 1
ATOM 573 N N . ALA A 1 75 ? 13.507 0.461 -14.727 1.00 86.38 75 ALA A N 1
ATOM 574 C CA . ALA A 1 75 ? 12.301 0.704 -13.928 1.00 86.38 75 ALA A CA 1
ATOM 575 C C . ALA A 1 75 ? 11.047 0.029 -14.508 1.00 86.38 75 ALA A C 1
ATOM 577 O O . ALA A 1 75 ? 10.212 -0.493 -13.765 1.00 86.38 75 ALA A O 1
ATOM 578 N N . GLU A 1 76 ? 10.899 0.036 -15.832 1.00 89.69 76 GLU A N 1
ATOM 579 C CA . GLU A 1 76 ? 9.763 -0.594 -16.507 1.00 89.69 76 GLU A CA 1
ATOM 580 C C . GLU A 1 76 ? 9.839 -2.119 -16.408 1.00 89.69 76 GLU A C 1
ATOM 582 O O . GLU A 1 76 ? 8.839 -2.751 -16.062 1.00 89.69 76 GLU A O 1
ATOM 587 N N . ARG A 1 77 ? 11.031 -2.705 -16.598 1.00 90.75 77 ARG A N 1
ATOM 588 C CA . ARG A 1 77 ? 11.256 -4.146 -16.389 1.00 90.75 77 ARG A CA 1
ATOM 589 C C . ARG A 1 77 ? 10.981 -4.559 -14.945 1.00 90.75 77 ARG A C 1
ATOM 591 O O . ARG A 1 77 ? 10.266 -5.531 -14.719 1.00 90.75 77 ARG A O 1
ATOM 598 N N . HIS A 1 78 ? 11.471 -3.790 -13.973 1.00 82.69 78 HIS A N 1
ATOM 599 C CA . HIS A 1 78 ? 11.183 -4.016 -12.557 1.00 82.69 78 HIS A CA 1
ATOM 600 C C . HIS A 1 78 ? 9.690 -3.923 -12.249 1.00 82.69 78 HIS A C 1
ATOM 602 O O . HIS A 1 78 ? 9.188 -4.697 -11.446 1.00 82.69 78 HIS A O 1
ATOM 608 N N . THR A 1 79 ? 8.957 -3.013 -12.889 1.00 82.25 79 THR A N 1
ATOM 609 C CA . THR A 1 79 ? 7.502 -2.912 -12.702 1.00 82.25 79 THR A CA 1
ATOM 610 C C . THR A 1 79 ? 6.783 -4.141 -13.260 1.00 82.25 79 THR A C 1
ATOM 612 O O . THR A 1 79 ? 5.847 -4.627 -12.627 1.00 82.25 79 THR A O 1
ATOM 615 N N . MET A 1 80 ? 7.229 -4.679 -14.401 1.00 77.06 80 MET A N 1
ATOM 616 C CA . MET A 1 80 ? 6.670 -5.912 -14.963 1.00 77.06 80 MET A CA 1
ATOM 617 C C . MET A 1 80 ? 6.897 -7.110 -14.041 1.00 77.06 80 MET A C 1
ATOM 619 O O . MET A 1 80 ? 5.953 -7.837 -13.750 1.00 77.06 80 MET A O 1
ATOM 623 N N . THR A 1 81 ? 8.110 -7.290 -13.518 1.00 69.81 81 THR A N 1
ATOM 624 C CA . THR A 1 81 ? 8.409 -8.413 -12.616 1.00 69.81 81 THR A CA 1
ATOM 625 C C . THR A 1 81 ? 7.800 -8.219 -11.224 1.00 69.81 81 THR A C 1
ATOM 627 O O . THR A 1 81 ? 7.253 -9.162 -10.657 1.00 69.81 81 THR A O 1
ATOM 630 N N . ALA A 1 82 ? 7.780 -6.994 -10.690 1.00 63.62 82 ALA A N 1
ATOM 631 C CA . ALA A 1 82 ? 7.154 -6.675 -9.403 1.00 63.62 82 ALA A CA 1
ATOM 632 C C . ALA A 1 82 ? 5.618 -6.726 -9.444 1.00 63.62 82 ALA A C 1
ATOM 634 O O . ALA A 1 82 ? 4.985 -6.953 -8.413 1.00 63.62 82 ALA A O 1
ATOM 635 N N . GLY A 1 83 ? 5.007 -6.530 -10.616 1.00 52.56 83 GLY A N 1
ATOM 636 C CA . GLY A 1 83 ? 3.574 -6.737 -10.828 1.00 52.56 83 GLY A CA 1
ATOM 637 C C . GLY A 1 83 ? 3.154 -8.206 -10.710 1.00 52.56 83 GLY A C 1
ATOM 638 O O . GLY A 1 83 ? 2.003 -8.472 -10.362 1.00 52.56 83 GLY A O 1
ATOM 639 N N . HIS A 1 84 ? 4.093 -9.133 -10.940 1.00 47.97 84 HIS A N 1
ATOM 640 C CA . HIS A 1 84 ? 3.896 -10.584 -10.869 1.00 47.97 84 HIS A CA 1
ATOM 641 C C . HIS A 1 84 ? 4.533 -11.254 -9.646 1.00 47.97 84 HIS A C 1
ATOM 643 O O . HIS A 1 84 ? 4.230 -12.415 -9.387 1.00 47.97 84 HIS A O 1
ATOM 649 N N . ALA A 1 85 ? 5.375 -10.555 -8.875 1.00 51.09 85 ALA A N 1
ATOM 650 C CA . ALA A 1 85 ? 5.782 -11.025 -7.555 1.00 51.09 85 ALA A CA 1
ATOM 651 C C . ALA A 1 85 ? 4.508 -11.236 -6.734 1.00 51.09 85 ALA A C 1
ATOM 653 O O . ALA A 1 85 ? 3.780 -10.270 -6.520 1.00 51.09 85 ALA A O 1
ATOM 654 N N . GLU A 1 86 ? 4.225 -12.489 -6.367 1.00 50.03 86 GLU A N 1
ATOM 655 C CA . GLU A 1 86 ? 2.981 -12.966 -5.759 1.00 50.03 86 GLU A CA 1
ATOM 656 C C . GLU A 1 86 ? 2.521 -12.030 -4.638 1.00 50.03 86 GLU A C 1
ATOM 658 O O . GLU A 1 86 ? 2.929 -12.129 -3.479 1.00 50.03 86 GLU A O 1
ATOM 663 N N . ARG A 1 87 ? 1.720 -11.026 -5.010 1.00 55.81 87 ARG A N 1
ATOM 664 C CA . ARG A 1 87 ? 1.212 -10.052 -4.056 1.00 55.81 87 ARG A CA 1
ATOM 665 C C . ARG A 1 87 ? 0.245 -10.829 -3.185 1.00 55.81 87 ARG A C 1
ATOM 667 O O . ARG A 1 87 ? -0.679 -11.421 -3.745 1.00 55.81 87 ARG A O 1
ATOM 674 N N . PRO A 1 88 ? 0.414 -10.814 -1.853 1.00 64.25 88 PRO A N 1
ATOM 675 C CA . PRO A 1 88 ? -0.530 -11.476 -0.978 1.00 64.25 88 PRO A CA 1
ATOM 676 C C . PRO A 1 88 ? -1.932 -10.989 -1.333 1.00 64.25 88 PRO A C 1
ATOM 678 O O . PRO A 1 88 ? -2.189 -9.783 -1.343 1.00 64.25 88 PRO A O 1
ATOM 681 N N . ASP A 1 89 ? -2.835 -11.918 -1.650 1.00 69.94 89 ASP A N 1
ATOM 682 C CA . ASP A 1 89 ? -4.219 -11.575 -1.991 1.00 69.94 89 ASP A CA 1
ATOM 683 C C . ASP A 1 89 ? -4.903 -10.822 -0.832 1.00 69.94 89 ASP A C 1
ATOM 685 O O . ASP A 1 89 ? -5.863 -10.070 -1.011 1.00 69.94 89 ASP A O 1
ATOM 689 N N . HIS A 1 90 ? -4.345 -10.982 0.370 1.00 84.19 90 HIS A N 1
ATOM 690 C CA . HIS A 1 90 ? -4.865 -10.488 1.619 1.00 84.19 90 HIS A CA 1
ATOM 691 C C . HIS A 1 90 ? -3.759 -10.126 2.621 1.00 84.19 90 HIS A C 1
ATOM 693 O O . HIS A 1 90 ? -2.660 -10.666 2.579 1.00 84.19 90 HIS A O 1
ATOM 699 N N . GLY A 1 91 ? -4.071 -9.249 3.580 1.00 85.62 91 GLY A N 1
ATOM 700 C CA . GLY A 1 91 ? -3.165 -8.899 4.683 1.00 85.62 91 GLY A CA 1
ATOM 701 C C . GLY A 1 91 ? -2.307 -7.654 4.462 1.00 85.62 91 GLY A C 1
ATOM 702 O O . GLY A 1 91 ? -1.445 -7.360 5.284 1.00 85.62 91 GLY A O 1
ATOM 703 N N . ASP A 1 92 ? -2.570 -6.885 3.409 1.00 91.44 92 ASP A N 1
ATOM 704 C CA . ASP A 1 92 ? -1.943 -5.590 3.158 1.00 91.44 92 ASP A CA 1
ATOM 705 C C . ASP A 1 92 ? -2.998 -4.471 3.002 1.00 91.44 92 ASP A C 1
ATOM 707 O O . ASP A 1 92 ? -4.214 -4.671 3.121 1.00 91.44 92 ASP A O 1
ATOM 711 N N . LEU A 1 93 ? -2.537 -3.240 2.755 1.00 90.56 93 LEU A N 1
ATOM 712 C CA . LEU A 1 93 ? -3.440 -2.106 2.541 1.00 90.56 93 LEU A CA 1
ATOM 713 C C . LEU A 1 93 ? -4.259 -2.252 1.243 1.00 90.56 93 LEU A C 1
ATOM 715 O O . LEU A 1 93 ? -5.362 -1.706 1.157 1.00 90.56 93 LEU A O 1
ATOM 719 N N . ALA A 1 94 ? -3.735 -2.948 0.231 1.00 90.88 94 ALA A N 1
ATOM 720 C CA . ALA A 1 94 ? -4.426 -3.146 -1.039 1.00 90.88 94 ALA A CA 1
ATOM 721 C C . ALA A 1 94 ? -5.609 -4.114 -0.881 1.00 90.88 94 ALA A C 1
ATOM 723 O O . ALA A 1 94 ? -6.721 -3.777 -1.290 1.00 90.88 94 ALA A O 1
ATOM 724 N N . GLY A 1 95 ? -5.409 -5.243 -0.201 1.00 91.38 95 GLY A N 1
ATOM 725 C CA . GLY A 1 95 ? -6.459 -6.183 0.179 1.00 91.38 95 GLY A CA 1
ATOM 726 C C . GLY A 1 95 ? -7.521 -5.526 1.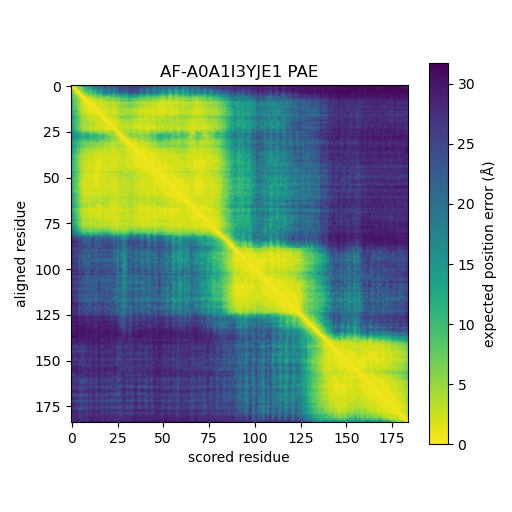062 1.00 91.38 95 GLY A C 1
ATOM 727 O O . GLY A 1 95 ? -8.715 -5.703 0.829 1.00 91.38 95 GLY A O 1
ATOM 728 N N . TYR A 1 96 ? -7.123 -4.667 2.014 1.00 94.25 96 TYR A N 1
ATOM 729 C CA . TYR A 1 96 ? -8.087 -3.887 2.802 1.00 94.25 96 TYR A CA 1
ATOM 730 C C . TYR A 1 96 ? -8.983 -3.021 1.911 1.00 94.25 96 TYR A C 1
ATOM 732 O O . TYR A 1 96 ? -10.204 -3.038 2.052 1.00 94.25 96 TYR A O 1
ATOM 740 N N . LYS A 1 97 ? -8.393 -2.265 0.977 1.00 94.31 97 LYS A N 1
ATOM 741 C CA . LYS A 1 97 ? -9.156 -1.402 0.062 1.00 94.31 97 LYS A CA 1
ATOM 742 C C . LYS A 1 97 ? -10.108 -2.207 -0.816 1.00 94.31 97 LYS A C 1
ATOM 744 O O . LYS A 1 97 ? -11.218 -1.742 -1.061 1.00 94.31 97 LYS A O 1
ATOM 749 N N . ARG A 1 98 ? -9.701 -3.407 -1.238 1.00 92.69 98 ARG A N 1
ATOM 750 C CA . ARG A 1 98 ? -10.529 -4.299 -2.053 1.00 92.69 98 ARG A CA 1
ATOM 751 C C . ARG A 1 98 ? -11.820 -4.692 -1.334 1.00 92.69 98 ARG A C 1
ATOM 753 O O . ARG A 1 98 ? -12.893 -4.527 -1.910 1.00 92.69 98 ARG A O 1
ATOM 760 N N . HIS A 1 99 ? -11.735 -5.074 -0.057 1.00 93.38 99 HIS A N 1
ATOM 761 C CA . HIS A 1 99 ? -12.919 -5.328 0.771 1.00 93.38 99 HIS A CA 1
ATOM 762 C C . HIS A 1 99 ? -13.879 -4.140 0.817 1.00 93.38 99 HIS A C 1
ATOM 764 O O . HIS A 1 99 ? -15.080 -4.307 0.628 1.00 93.38 99 HIS A O 1
ATOM 770 N N . ILE A 1 100 ? -13.348 -2.932 1.029 1.00 94.69 100 ILE A N 1
ATOM 771 C CA . ILE A 1 100 ? -14.167 -1.717 1.090 1.00 94.69 100 ILE A CA 1
ATOM 772 C C . ILE A 1 100 ? -14.844 -1.445 -0.254 1.00 94.69 100 ILE A C 1
ATOM 774 O O . ILE A 1 100 ? -16.037 -1.161 -0.278 1.00 94.69 100 ILE A O 1
ATOM 778 N N . SER A 1 101 ? -14.118 -1.571 -1.370 1.00 94.69 101 SER A N 1
ATOM 779 C CA . SER A 1 101 ? -14.699 -1.362 -2.702 1.00 94.69 101 SER A CA 1
ATOM 780 C C . SER A 1 101 ? -15.765 -2.393 -3.063 1.00 94.69 101 SER A C 1
ATOM 782 O O . SER A 1 101 ? -16.725 -2.063 -3.746 1.00 94.69 101 SER A O 1
ATOM 784 N N . GLN A 1 102 ? -15.603 -3.632 -2.599 1.00 91.81 102 GLN A N 1
ATOM 785 C CA . GLN A 1 102 ? -16.525 -4.730 -2.883 1.00 91.81 102 GLN A CA 1
ATOM 786 C C . GLN A 1 102 ? -17.665 -4.823 -1.857 1.00 91.81 102 GLN A C 1
ATOM 788 O O . GLN A 1 102 ? -18.546 -5.662 -2.006 1.00 91.81 102 GLN A O 1
ATOM 793 N N . GLY A 1 103 ? -17.647 -4.000 -0.801 1.00 92.62 103 GLY A N 1
ATOM 794 C CA . GLY A 1 103 ? -18.627 -4.059 0.286 1.00 92.62 103 GLY A CA 1
ATOM 795 C C . GLY A 1 103 ? -18.577 -5.359 1.096 1.00 92.62 103 GLY A C 1
ATOM 796 O O . GLY A 1 103 ? -19.547 -5.700 1.769 1.00 92.62 103 GLY A O 1
ATOM 797 N N . THR A 1 104 ? -17.470 -6.102 1.034 1.00 93.25 104 THR A N 1
ATOM 798 C CA . THR A 1 104 ? -17.331 -7.393 1.714 1.00 93.25 104 THR A CA 1
ATOM 799 C C . THR A 1 104 ? -16.766 -7.219 3.129 1.00 93.25 104 THR A C 1
ATOM 801 O O . THR A 1 104 ? -15.980 -6.294 3.379 1.00 93.25 104 THR A O 1
ATOM 804 N N . PRO A 1 105 ? -17.134 -8.093 4.089 1.00 95.12 105 PRO A N 1
ATOM 805 C CA . PRO A 1 105 ? -16.613 -8.019 5.449 1.00 95.12 105 PRO A CA 1
ATOM 806 C C . PRO A 1 105 ? -15.087 -8.110 5.465 1.00 95.12 105 PRO A C 1
ATOM 808 O O . PRO A 1 105 ? -14.513 -9.091 5.004 1.00 95.12 105 PRO A O 1
ATOM 811 N N . THR A 1 106 ? -14.427 -7.092 6.018 1.00 95.25 106 THR A N 1
ATOM 812 C CA . THR A 1 106 ? -12.964 -7.040 6.039 1.00 95.25 106 THR A CA 1
ATOM 813 C C . THR A 1 106 ? -12.388 -8.086 6.986 1.00 95.25 106 THR A C 1
ATOM 815 O O . THR A 1 106 ? -12.752 -8.102 8.163 1.00 95.25 106 THR A O 1
ATOM 818 N N . CYS A 1 107 ? -11.454 -8.914 6.520 1.00 94.75 107 CYS A N 1
ATOM 819 C CA . CYS A 1 107 ? -10.783 -9.879 7.389 1.00 94.75 107 CYS A CA 1
ATOM 820 C C . CYS A 1 107 ? -9.784 -9.213 8.361 1.00 94.75 107 CYS A C 1
ATOM 822 O O . CYS A 1 107 ? -9.368 -8.061 8.185 1.00 94.75 107 CYS A O 1
ATOM 824 N N . GLU A 1 108 ? -9.365 -9.966 9.379 1.00 92.81 108 GLU A N 1
ATOM 825 C CA . GLU A 1 108 ? -8.494 -9.465 10.445 1.00 92.81 108 GLU A CA 1
ATOM 826 C C . GLU A 1 108 ? -7.101 -9.018 9.958 1.00 92.81 108 GLU A C 1
ATOM 828 O O . GLU A 1 108 ? -6.737 -7.874 10.241 1.00 92.81 108 GLU A O 1
ATOM 833 N N . PRO A 1 109 ? -6.358 -9.803 9.148 1.00 95.25 109 PRO A N 1
ATOM 834 C CA . PRO A 1 109 ? -5.103 -9.347 8.542 1.00 95.25 109 PRO A CA 1
ATOM 835 C C . PRO A 1 109 ? -5.202 -7.991 7.828 1.00 95.25 109 PRO A C 1
ATOM 837 O O . PRO A 1 109 ? -4.385 -7.098 8.050 1.00 95.25 109 PRO A O 1
ATOM 840 N N . CYS A 1 110 ? -6.238 -7.788 7.011 1.00 95.44 110 CYS A N 1
ATOM 841 C CA . CYS A 1 110 ? -6.428 -6.529 6.286 1.00 95.44 110 CYS A CA 1
ATOM 842 C C . CYS A 1 110 ? -6.794 -5.364 7.212 1.00 95.44 110 CYS A C 1
ATOM 844 O O . CYS A 1 110 ? -6.321 -4.240 7.019 1.00 95.44 110 CYS A O 1
ATOM 846 N N . ARG A 1 111 ? -7.605 -5.609 8.250 1.00 95.50 111 ARG A N 1
ATOM 847 C CA . ARG A 1 111 ? -7.870 -4.600 9.287 1.00 95.50 111 ARG A CA 1
ATOM 848 C C . ARG A 1 111 ? -6.591 -4.203 10.019 1.00 95.50 111 ARG A C 1
ATOM 850 O O . ARG A 1 111 ? -6.354 -3.007 10.207 1.00 95.50 111 ARG A O 1
ATOM 857 N N . ALA A 1 112 ? -5.759 -5.176 10.388 1.00 93.31 112 ALA A N 1
ATOM 858 C CA . ALA A 1 112 ? -4.481 -4.945 11.051 1.00 93.31 112 ALA A CA 1
ATOM 859 C C . ALA A 1 112 ? -3.523 -4.124 10.171 1.00 93.31 112 ALA A C 1
ATOM 861 O O . ALA A 1 112 ? -2.932 -3.154 10.657 1.00 93.31 112 ALA A O 1
ATOM 862 N N . ALA A 1 113 ? -3.445 -4.435 8.874 1.00 94.56 113 ALA A N 1
ATOM 863 C CA . ALA A 1 113 ? -2.639 -3.692 7.907 1.00 94.56 113 ALA A CA 1
ATOM 864 C C . ALA A 1 113 ? -3.081 -2.225 7.780 1.00 94.56 113 ALA A C 1
ATOM 866 O O . ALA A 1 113 ? -2.261 -1.310 7.880 1.00 94.56 113 ALA A O 1
ATOM 867 N N . ASN A 1 114 ? -4.387 -1.966 7.646 1.00 96.31 114 ASN A N 1
ATOM 868 C CA . ASN A 1 114 ? -4.897 -0.594 7.634 1.00 96.31 114 ASN A CA 1
ATOM 869 C C . ASN A 1 114 ? -4.632 0.124 8.970 1.00 96.31 114 ASN A C 1
ATOM 871 O O . ASN A 1 114 ? -4.231 1.286 8.975 1.00 96.31 114 ASN A O 1
ATOM 875 N N . ALA A 1 115 ? -4.787 -0.552 10.111 1.00 94.31 115 ALA A N 1
ATOM 876 C CA . ALA A 1 115 ? -4.467 0.033 11.412 1.00 94.31 115 ALA A CA 1
ATOM 877 C C . ALA A 1 115 ? -2.980 0.420 11.526 1.00 94.31 115 ALA A C 1
ATOM 879 O O . ALA A 1 115 ? -2.672 1.495 12.046 1.00 94.31 115 ALA A O 1
ATOM 880 N N . ALA A 1 116 ? -2.067 -0.411 11.013 1.00 92.94 116 ALA A N 1
ATOM 881 C CA . ALA A 1 116 ? -0.637 -0.117 10.958 1.00 92.94 116 ALA A CA 1
ATOM 882 C C . ALA A 1 116 ? -0.345 1.113 10.087 1.00 92.94 116 ALA A C 1
ATOM 884 O O . ALA A 1 116 ? 0.269 2.066 10.572 1.00 92.94 116 ALA A O 1
ATOM 885 N N . TYR A 1 117 ? -0.897 1.151 8.870 1.00 93.88 117 TYR A N 1
ATOM 886 C CA . TYR A 1 117 ? -0.791 2.303 7.971 1.00 93.88 117 TYR A CA 1
ATOM 887 C C . TYR A 1 117 ? -1.267 3.607 8.636 1.00 93.88 117 TYR A C 1
ATOM 889 O O . TYR A 1 117 ? -0.598 4.640 8.568 1.00 93.88 117 TYR A O 1
ATOM 897 N N . GLN A 1 118 ? -2.407 3.579 9.337 1.00 92.88 118 GLN A N 1
ATOM 898 C CA . GLN A 1 118 ? -2.935 4.771 10.008 1.00 92.88 118 GLN A CA 1
ATOM 899 C C . GLN A 1 118 ? -2.069 5.224 11.190 1.00 92.88 118 GLN A C 1
ATOM 901 O O . GLN A 1 118 ? -1.958 6.429 11.428 1.00 92.88 118 GLN A O 1
ATOM 906 N N . ARG A 1 119 ? -1.457 4.295 11.938 1.00 87.69 119 ARG A N 1
ATOM 907 C CA . ARG A 1 119 ? -0.516 4.632 13.022 1.00 87.69 119 ARG A CA 1
ATOM 908 C C . ARG A 1 119 ? 0.712 5.350 12.473 1.00 87.69 119 ARG A C 1
ATOM 910 O O . ARG A 1 119 ? 1.038 6.429 12.959 1.00 87.69 119 ARG A O 1
ATOM 917 N N . GLU A 1 120 ? 1.322 4.801 11.428 1.00 88.69 120 GLU A N 1
ATOM 918 C CA . GLU A 1 120 ? 2.484 5.400 10.767 1.00 88.69 120 GLU A CA 1
ATOM 919 C C . GLU A 1 120 ? 2.154 6.790 10.207 1.00 88.69 120 GLU A C 1
ATOM 921 O O . GLU A 1 120 ? 2.862 7.763 10.464 1.00 88.69 120 GLU A O 1
ATOM 926 N N . LYS A 1 121 ? 1.020 6.919 9.509 1.00 91.50 121 LYS A N 1
ATOM 927 C CA . LYS A 1 121 ? 0.560 8.201 8.965 1.00 91.50 121 LYS A CA 1
ATOM 928 C C . LYS A 1 121 ? 0.345 9.255 10.054 1.00 91.50 121 LYS A C 1
ATOM 930 O O . LYS A 1 121 ? 0.655 10.425 9.852 1.00 91.50 121 LYS A O 1
ATOM 935 N N . ARG A 1 122 ? -0.188 8.867 11.216 1.00 85.50 122 ARG A N 1
ATOM 936 C CA . ARG A 1 122 ? -0.361 9.776 12.363 1.00 85.50 122 ARG A CA 1
ATOM 937 C C . ARG A 1 122 ? 0.969 10.191 12.975 1.00 85.50 122 ARG A C 1
ATOM 939 O O . ARG A 1 122 ? 1.118 11.373 13.271 1.00 85.50 122 ARG A O 1
ATOM 946 N N . ALA A 1 123 ? 1.904 9.250 13.117 1.00 85.56 123 ALA A N 1
ATOM 947 C CA . ALA A 1 123 ? 3.254 9.522 13.600 1.00 85.56 123 ALA A CA 1
ATOM 948 C C . ALA A 1 123 ? 3.967 10.531 12.688 1.00 85.56 123 ALA A C 1
ATOM 950 O O . ALA A 1 123 ? 4.459 11.545 13.172 1.00 85.56 123 ALA A O 1
ATOM 951 N N . LYS A 1 124 ? 3.903 10.324 11.365 1.00 84.38 124 LYS A N 1
ATOM 952 C CA . LYS A 1 124 ? 4.438 11.261 10.361 1.00 84.38 124 LYS A CA 1
ATOM 953 C C . LYS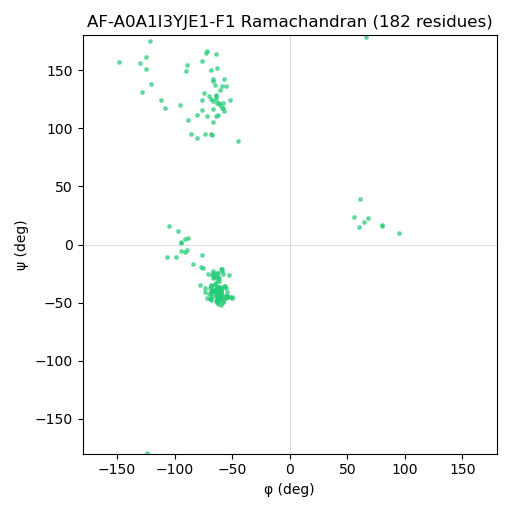 A 1 124 ? 3.781 12.643 10.425 1.00 84.38 124 LYS A C 1
ATOM 955 O O . LYS A 1 124 ? 4.455 13.651 10.273 1.00 84.38 124 LYS A O 1
ATOM 960 N N . ASN A 1 125 ? 2.476 12.700 10.690 1.00 86.94 125 ASN A N 1
ATOM 961 C CA . ASN A 1 125 ? 1.722 13.956 10.731 1.00 86.94 125 ASN A CA 1
ATOM 962 C C . ASN A 1 125 ? 1.717 14.642 12.111 1.00 86.94 125 ASN A C 1
ATOM 964 O O . ASN A 1 125 ? 0.961 15.596 12.296 1.0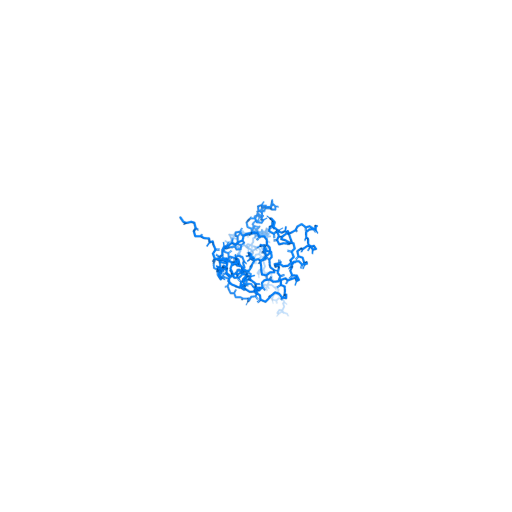0 86.94 125 ASN A O 1
ATOM 968 N N . GLY A 1 126 ? 2.460 14.131 13.102 1.00 78.00 126 GLY A N 1
ATOM 969 C CA . GLY A 1 126 ? 2.510 14.690 14.461 1.00 78.00 126 GLY A CA 1
ATOM 970 C C . GLY A 1 126 ? 1.160 14.724 15.195 1.00 78.00 126 GLY A C 1
ATOM 971 O O . GLY A 1 126 ? 1.010 15.421 16.196 1.00 78.00 126 GLY A O 1
ATOM 972 N N . ARG A 1 127 ? 0.142 14.000 14.708 1.00 67.75 127 ARG A N 1
ATOM 973 C CA . ARG A 1 127 ? -1.201 13.992 15.307 1.00 67.75 127 ARG A CA 1
ATOM 974 C C . ARG A 1 127 ? -1.279 12.915 16.375 1.00 67.75 127 ARG A C 1
ATOM 976 O O . ARG A 1 127 ? -1.400 11.730 16.061 1.00 67.75 127 ARG A O 1
ATOM 983 N N . THR A 1 128 ? -1.299 13.326 17.637 1.00 60.09 128 THR A N 1
ATOM 984 C CA . THR A 1 128 ? -1.630 12.423 18.740 1.00 60.09 128 THR A CA 1
ATOM 985 C C . THR A 1 128 ? -3.097 11.980 18.645 1.00 60.09 128 THR A C 1
ATOM 987 O O . THR A 1 128 ? -3.967 12.762 18.238 1.00 60.09 128 THR A O 1
ATOM 990 N N . PRO A 1 129 ? -3.420 10.713 18.972 1.00 62.09 129 PRO A N 1
ATOM 991 C CA . PRO A 1 129 ? -4.804 10.272 19.048 1.00 62.09 129 PRO A CA 1
ATOM 992 C C . PRO A 1 129 ? -5.549 11.121 20.077 1.00 62.09 129 PRO A C 1
ATOM 994 O O . PRO A 1 129 ? -5.222 11.108 21.262 1.00 62.09 129 PRO A O 1
ATOM 997 N N . ARG A 1 130 ? -6.565 11.863 19.629 1.00 59.03 130 ARG A N 1
ATOM 998 C CA . ARG A 1 130 ? -7.444 12.582 20.550 1.00 59.03 130 ARG A CA 1
ATOM 999 C C . ARG A 1 130 ? -8.173 11.528 21.396 1.00 59.03 130 ARG A C 1
ATOM 1001 O O . ARG A 1 130 ? -8.750 10.610 20.803 1.00 59.03 130 ARG A O 1
ATOM 1008 N N . PRO A 1 131 ? -8.155 11.616 22.737 1.00 63.94 131 PRO A N 1
ATOM 1009 C CA . PRO A 1 131 ? -8.876 10.664 23.571 1.00 63.94 131 PRO A CA 1
ATOM 1010 C C . PRO A 1 131 ? -10.346 10.642 23.144 1.00 63.94 131 PRO A C 1
ATOM 1012 O O . PRO A 1 131 ? -10.929 11.697 22.861 1.00 63.94 131 PRO A O 1
ATOM 1015 N N . ARG A 1 132 ? -10.942 9.443 23.046 1.00 59.47 132 ARG A N 1
ATOM 1016 C CA . ARG A 1 132 ? -12.384 9.332 22.788 1.00 59.47 132 ARG A CA 1
ATOM 1017 C C . ARG A 1 132 ? -13.085 10.089 23.910 1.00 59.47 132 ARG A C 1
ATOM 1019 O O . ARG A 1 132 ? -12.941 9.727 25.073 1.00 59.47 132 ARG A O 1
ATOM 1026 N N . LYS A 1 133 ? -13.813 11.156 23.575 1.00 60.28 133 LYS A N 1
ATOM 1027 C CA . LYS A 1 133 ? -14.665 11.835 24.550 1.00 60.28 133 LYS A CA 1
ATOM 1028 C C . LYS A 1 133 ? -15.782 10.865 24.911 1.00 60.28 133 LYS A C 1
ATOM 1030 O O . LYS A 1 133 ? -16.678 10.651 24.099 1.00 60.28 133 LYS A O 1
ATOM 1035 N N . THR A 1 134 ? -15.726 10.272 26.096 1.00 53.62 134 THR A N 1
ATOM 1036 C CA . THR A 1 134 ? -16.890 9.590 26.658 1.00 53.62 134 THR A CA 1
ATOM 1037 C C . THR A 1 134 ? -17.977 10.652 26.826 1.00 53.62 134 THR A C 1
ATOM 1039 O O . THR A 1 134 ? -17.715 11.671 27.474 1.00 53.62 134 THR A O 1
ATOM 1042 N N . PRO A 1 135 ? -19.165 10.502 26.219 1.00 59.44 135 PRO A N 1
ATOM 1043 C CA . PRO A 1 135 ? -20.244 11.448 26.435 1.00 59.44 135 PRO A CA 1
ATOM 1044 C C . PRO A 1 135 ? -20.722 11.293 27.880 1.00 59.44 135 PRO A C 1
ATOM 1046 O O . PRO A 1 135 ? -21.530 10.425 28.196 1.00 59.44 135 PRO A O 1
ATOM 1049 N N . VAL A 1 136 ? -20.200 12.123 28.782 1.00 60.16 136 VAL A N 1
ATOM 1050 C CA . VAL A 1 136 ? -20.702 12.203 30.153 1.00 60.16 136 VAL A CA 1
ATOM 1051 C C . VAL A 1 136 ? -22.038 12.939 30.090 1.00 60.16 136 VAL A C 1
ATOM 1053 O O . VAL A 1 136 ? -22.079 14.170 30.059 1.00 60.16 136 VAL A O 1
ATOM 1056 N N . ARG A 1 137 ? -23.151 12.200 30.029 1.00 65.44 137 ARG A N 1
ATOM 1057 C CA . ARG A 1 137 ? -24.477 12.778 30.285 1.00 65.44 137 ARG A CA 1
ATOM 1058 C C . ARG A 1 137 ? -24.529 13.164 31.763 1.00 65.44 137 ARG A C 1
ATOM 1060 O O . ARG A 1 137 ? -24.824 12.331 32.611 1.00 65.44 137 ARG A O 1
ATOM 1067 N N . ARG A 1 138 ? -24.220 14.424 32.079 1.00 71.00 138 ARG A N 1
ATOM 1068 C CA . ARG A 1 138 ? -24.497 14.982 33.407 1.00 71.00 138 ARG A CA 1
ATOM 1069 C C . ARG A 1 138 ? -26.010 14.991 33.603 1.00 71.00 138 ARG A C 1
ATOM 1071 O O . ARG A 1 138 ? -26.713 15.725 32.913 1.00 71.00 138 ARG A O 1
ATOM 1078 N N . LEU A 1 139 ? -26.504 14.136 34.496 1.00 77.88 139 LEU A N 1
ATOM 1079 C CA . LEU A 1 139 ? -27.901 14.166 34.917 1.00 77.88 139 LEU A CA 1
ATOM 1080 C C . LEU A 1 139 ? -28.187 15.537 35.545 1.00 77.88 139 LEU A C 1
ATOM 1082 O O . LEU A 1 139 ? -27.400 16.022 36.357 1.00 77.88 139 LEU A O 1
ATOM 1086 N N . ALA A 1 140 ? -29.288 16.175 35.149 1.00 81.88 140 ALA A N 1
ATOM 1087 C CA . ALA A 1 140 ? -29.665 17.477 35.695 1.00 81.88 140 ALA A CA 1
ATOM 1088 C C . ALA A 1 140 ? -29.951 17.379 37.212 1.00 81.88 140 ALA A C 1
ATOM 1090 O O . ALA A 1 140 ? -30.375 16.315 37.677 1.00 81.88 140 ALA A O 1
ATOM 1091 N N . PRO A 1 141 ? -29.758 18.451 37.997 1.00 90.00 141 PRO A N 1
ATOM 1092 C CA . PRO A 1 141 ? -30.152 18.468 39.405 1.00 90.00 141 PRO A CA 1
ATOM 1093 C C . PRO A 1 141 ? -31.648 18.171 39.585 1.00 90.00 141 PRO A C 1
ATOM 1095 O O . PRO A 1 141 ? -32.474 18.612 38.784 1.00 90.00 141 PRO A O 1
ATOM 1098 N N . ILE A 1 142 ? -32.000 17.425 40.635 1.00 89.75 142 ILE A N 1
ATOM 1099 C CA . ILE A 1 142 ? -33.399 17.104 40.935 1.00 89.75 142 ILE A CA 1
ATOM 1100 C C . ILE A 1 142 ? -34.091 18.340 41.516 1.00 89.75 142 ILE A C 1
ATOM 1102 O O . ILE A 1 142 ? -33.614 18.954 42.469 1.00 89.75 142 ILE A O 1
ATOM 1106 N N . SER A 1 143 ? -35.255 18.684 40.966 1.00 92.44 143 SER A N 1
ATOM 1107 C CA . SER A 1 143 ? -36.107 19.752 41.494 1.00 92.44 143 SER A CA 1
ATOM 1108 C C . SER A 1 143 ? -36.925 19.245 42.688 1.00 92.44 143 SER A C 1
ATOM 1110 O O . SER A 1 143 ? -38.006 18.679 42.529 1.00 92.44 143 SER A O 1
ATOM 1112 N N . HIS A 1 144 ? -36.385 19.401 43.897 1.00 95.12 144 HIS A N 1
ATOM 1113 C CA . HIS A 1 144 ? -37.029 18.942 45.129 1.00 95.12 144 HIS A CA 1
ATOM 1114 C C . HIS A 1 144 ? -38.299 19.724 45.489 1.00 95.12 144 HIS A C 1
ATOM 1116 O O . HIS A 1 144 ? -38.404 20.918 45.225 1.00 95.12 144 HIS A O 1
ATOM 1122 N N . GLY A 1 145 ? -39.241 19.054 46.165 1.00 93.88 145 GLY A N 1
ATOM 1123 C CA . GLY A 1 145 ? -40.512 19.663 46.579 1.00 93.88 145 GLY A CA 1
ATOM 1124 C C . GLY A 1 145 ? -41.564 19.733 45.470 1.00 93.88 145 GLY A C 1
ATOM 1125 O O . GLY A 1 145 ? -42.523 20.484 45.591 1.00 93.88 145 GLY A O 1
ATOM 1126 N N . THR A 1 146 ? -41.388 18.969 44.389 1.00 95.81 146 THR A N 1
ATOM 1127 C CA . THR A 1 146 ? -42.346 18.875 43.279 1.00 95.81 146 THR A CA 1
ATOM 1128 C C . THR A 1 146 ? -42.641 17.411 42.944 1.00 95.81 146 THR A C 1
ATOM 1130 O O . THR A 1 146 ? -41.793 16.542 43.167 1.00 95.81 146 THR A O 1
ATOM 1133 N N . HIS A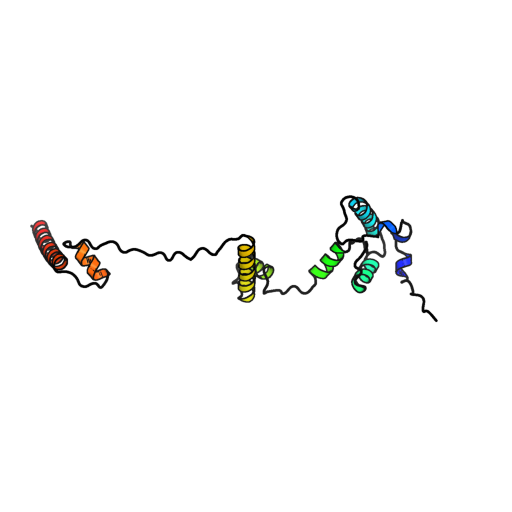 1 147 ? -43.805 17.136 42.342 1.00 94.69 147 HIS A N 1
ATOM 1134 C CA . HIS A 1 147 ? -44.129 15.820 41.766 1.00 94.69 147 HIS A CA 1
ATOM 1135 C C . HIS A 1 147 ? -43.051 15.365 40.759 1.00 94.69 147 HIS A C 1
ATOM 1137 O O . HIS A 1 147 ? -42.574 14.233 40.791 1.00 94.69 147 HIS A O 1
ATOM 1143 N N . SER A 1 148 ? -42.557 16.285 39.923 1.00 95.31 148 SER A N 1
ATOM 1144 C CA . SER A 1 148 ? -41.457 16.025 38.983 1.00 95.31 148 SER A CA 1
ATOM 1145 C C . SER A 1 148 ? -40.149 15.628 39.679 1.00 95.31 148 SER A C 1
ATOM 1147 O O . SER A 1 148 ? -39.373 14.850 39.125 1.00 95.31 148 SER A O 1
ATOM 1149 N N . GLY A 1 149 ? -39.897 16.141 40.885 1.00 94.94 149 GLY A N 1
ATOM 1150 C CA . GLY A 1 149 ? -38.783 15.735 41.739 1.00 94.94 149 GLY A CA 1
ATOM 1151 C C . GLY A 1 149 ? -38.929 14.309 42.264 1.00 94.94 149 GLY A C 1
ATOM 1152 O O . GLY A 1 149 ? -37.974 13.537 42.193 1.00 94.94 149 GLY A O 1
ATOM 1153 N N . TYR A 1 150 ? -40.127 13.932 42.724 1.00 96.06 150 TYR A N 1
ATOM 1154 C CA . TYR A 1 150 ? -40.458 12.557 43.127 1.00 96.06 150 TYR A CA 1
ATOM 1155 C C . TYR A 1 150 ? -40.218 11.552 41.985 1.00 96.06 150 TYR A C 1
ATOM 1157 O O . TYR A 1 150 ? -39.527 10.545 42.158 1.00 96.06 150 TYR A O 1
ATOM 1165 N N . VAL A 1 151 ? -40.696 11.870 40.777 1.00 95.19 151 VAL A N 1
ATOM 1166 C CA . VAL A 1 151 ? -40.505 11.032 39.579 1.00 95.19 151 VAL A CA 1
ATOM 1167 C C . VAL A 1 151 ? -39.024 10.900 39.192 1.00 95.19 151 VAL A C 1
ATOM 1169 O O . VAL A 1 151 ? -38.605 9.879 38.651 1.00 95.19 151 VAL A O 1
ATOM 1172 N N . GLN A 1 152 ? -38.202 11.918 39.451 1.00 94.25 152 GLN A N 1
ATOM 1173 C CA . GLN A 1 152 ? -36.768 11.845 39.166 1.00 94.25 152 GLN A CA 1
ATOM 1174 C C . GLN A 1 152 ? -36.010 10.951 40.150 1.00 94.25 152 GLN A C 1
ATOM 1176 O O . GLN A 1 152 ? -35.168 10.182 39.692 1.00 94.25 152 GLN A O 1
ATOM 1181 N N . HIS A 1 153 ? -36.328 11.000 41.449 1.00 94.38 153 HIS A N 1
ATOM 1182 C CA . HIS A 1 153 ? -35.751 10.082 42.445 1.00 94.38 153 HIS A CA 1
ATOM 1183 C C . HIS A 1 153 ? -36.037 8.624 42.088 1.00 94.38 153 HIS A C 1
ATOM 1185 O O . HIS A 1 153 ? -35.121 7.813 41.977 1.00 94.38 153 HIS A O 1
ATOM 1191 N N . THR A 1 154 ? -37.301 8.313 41.793 1.00 93.88 154 THR A N 1
ATOM 1192 C CA . THR A 1 154 ? -37.730 6.951 41.435 1.00 93.88 154 THR A CA 1
ATOM 1193 C C . THR A 1 154 ? -37.067 6.446 40.153 1.00 93.88 154 THR A C 1
ATOM 1195 O O . THR A 1 154 ? -36.552 5.332 40.128 1.00 93.88 154 THR A O 1
ATOM 1198 N N . LYS A 1 155 ? -36.986 7.273 39.101 1.00 93.19 155 LYS A N 1
ATOM 1199 C CA . LYS A 1 155 ? -36.300 6.911 37.846 1.00 93.19 155 LYS A CA 1
ATOM 1200 C C . LYS A 1 155 ? -34.796 6.689 38.005 1.00 93.19 155 LYS A C 1
ATOM 1202 O O . LYS A 1 155 ? -34.215 5.961 37.205 1.00 93.19 155 LYS A O 1
ATOM 1207 N N . ARG A 1 156 ? -34.162 7.342 38.982 1.00 92.00 156 ARG A N 1
ATOM 1208 C CA . ARG A 1 156 ? -32.726 7.197 39.271 1.00 92.00 156 ARG A CA 1
ATOM 1209 C C . ARG A 1 156 ? -32.425 6.106 40.299 1.00 92.00 156 ARG A C 1
ATOM 1211 O O . ARG A 1 156 ? -31.255 5.806 40.503 1.00 92.00 156 ARG A O 1
ATOM 1218 N N . GLY A 1 157 ? -33.449 5.507 40.915 1.00 92.62 157 GLY A N 1
ATOM 1219 C CA . GLY A 1 157 ? -33.279 4.538 42.001 1.00 92.62 157 GLY A CA 1
ATOM 1220 C C . GLY A 1 157 ? -32.724 5.162 43.286 1.00 92.62 157 GLY A C 1
ATOM 1221 O O . GLY A 1 157 ? -32.109 4.467 44.087 1.00 92.62 157 GLY A O 1
ATOM 1222 N N . GLU A 1 158 ? -32.902 6.472 43.467 1.00 92.31 158 GLU A N 1
ATOM 1223 C CA . GLU A 1 158 ? -32.431 7.218 44.635 1.00 92.31 158 GLU A CA 1
ATOM 1224 C C . GLU A 1 158 ? -33.489 7.214 45.752 1.00 92.31 158 GLU A C 1
ATOM 1226 O O . GLU A 1 158 ? -34.693 7.088 45.502 1.00 92.31 158 GLU A O 1
ATOM 1231 N N . VAL A 1 159 ? -33.044 7.376 47.004 1.00 95.31 159 VAL A N 1
ATOM 1232 C CA . VAL A 1 159 ? -33.950 7.512 48.153 1.00 95.31 159 VAL A CA 1
ATOM 1233 C C . VAL A 1 159 ? -34.723 8.823 48.030 1.00 95.31 159 VAL A C 1
ATOM 1235 O O . VAL A 1 159 ? -34.154 9.914 48.085 1.00 95.31 159 VAL A O 1
ATOM 1238 N N . VAL A 1 160 ? -36.044 8.712 47.904 1.00 96.75 160 VAL A N 1
ATOM 1239 C CA . VAL A 1 160 ? -36.934 9.866 47.779 1.00 96.75 160 VAL A CA 1
ATOM 1240 C C . VAL A 1 160 ? -36.931 10.669 49.083 1.00 96.75 160 VAL A C 1
ATOM 1242 O O . VAL A 1 160 ? -37.256 10.142 50.144 1.00 96.75 160 VAL A O 1
ATOM 1245 N N . CYS A 1 161 ? -36.610 11.963 49.019 1.00 96.56 161 CYS A N 1
ATOM 1246 C CA . CYS A 1 161 ? -36.647 12.814 50.209 1.00 96.56 161 CYS A CA 1
ATOM 1247 C C . CYS A 1 161 ? -38.081 13.200 50.618 1.00 96.56 161 CYS A C 1
ATOM 1249 O O . CYS A 1 161 ? -38.987 13.262 49.780 1.00 96.56 161 CYS A O 1
ATOM 1251 N N . GLN A 1 162 ? -38.261 13.570 51.891 1.00 96.25 162 GLN A N 1
ATOM 1252 C CA . GLN A 1 162 ? -39.574 13.896 52.461 1.00 96.25 162 GLN A CA 1
ATOM 1253 C C . GLN A 1 162 ? -40.321 14.985 51.677 1.00 96.25 162 GLN A C 1
ATOM 1255 O O . GLN A 1 162 ? -41.475 14.799 51.316 1.00 96.25 162 GLN A O 1
ATOM 1260 N N . ARG A 1 163 ? -39.633 16.064 51.278 1.00 97.06 163 ARG A N 1
ATOM 1261 C CA . ARG A 1 163 ? -40.233 17.151 50.478 1.00 97.06 163 ARG A CA 1
ATOM 1262 C C . ARG A 1 163 ? -40.847 16.659 49.163 1.00 97.06 163 ARG A C 1
ATOM 1264 O O . ARG A 1 163 ? -41.841 17.209 48.705 1.00 97.06 163 ARG A O 1
ATOM 1271 N N . CYS A 1 164 ? -40.240 15.659 48.524 1.00 97.31 164 CYS A N 1
ATOM 1272 C CA . CYS A 1 164 ? -40.768 15.075 47.291 1.00 97.31 164 CYS A CA 1
ATOM 1273 C C . CYS A 1 164 ? -41.933 14.111 47.567 1.00 97.31 164 CYS A C 1
ATOM 1275 O O . CYS A 1 164 ? -42.871 14.080 46.777 1.00 97.31 164 CYS A O 1
ATOM 1277 N N . LEU A 1 165 ? -41.907 13.371 48.681 1.00 97.06 165 LEU A N 1
ATOM 1278 C CA . LEU A 1 165 ? -43.040 12.546 49.125 1.00 97.06 165 LEU A CA 1
ATOM 1279 C C . LEU A 1 165 ? -44.269 13.404 49.456 1.00 97.06 165 LEU A C 1
ATOM 1281 O O . LEU A 1 165 ? -45.381 13.090 49.035 1.00 97.06 165 LEU A O 1
ATOM 1285 N N . ASP A 1 166 ? -44.066 14.525 50.147 1.00 96.75 166 ASP A N 1
ATOM 1286 C CA . ASP A 1 166 ? -45.138 15.459 50.495 1.00 96.75 166 ASP A CA 1
ATOM 1287 C C . ASP A 1 166 ? -45.757 16.083 49.236 1.00 96.75 166 ASP A C 1
ATOM 1289 O O . ASP A 1 166 ? -46.982 16.185 49.118 1.00 96.75 166 ASP A O 1
ATOM 1293 N N . ALA A 1 167 ? -44.910 16.436 48.262 1.00 96.12 167 ALA A N 1
ATOM 1294 C CA . ALA A 1 167 ? -45.342 16.960 46.972 1.00 96.12 167 ALA A CA 1
ATOM 1295 C C . ALA A 1 167 ? -46.147 15.932 46.156 1.00 96.12 167 ALA A C 1
ATOM 1297 O O . ALA A 1 167 ? -47.142 16.303 45.535 1.00 96.12 167 ALA A O 1
ATOM 1298 N N . GLU A 1 168 ? -45.773 14.647 46.185 1.00 96.75 168 GLU A N 1
ATOM 1299 C CA . GLU A 1 168 ? -46.559 13.556 45.584 1.00 96.75 168 GLU A CA 1
ATOM 1300 C C . GLU A 1 168 ? -47.944 13.442 46.234 1.00 96.75 168 GLU A C 1
ATOM 1302 O O . GLU A 1 168 ? -48.972 13.383 45.554 1.00 96.75 168 GLU A O 1
ATOM 1307 N N . ALA A 1 169 ? -47.989 13.463 47.568 1.00 95.88 169 ALA A N 1
ATOM 1308 C CA . ALA A 1 169 ? -49.238 13.373 48.312 1.00 95.88 169 ALA A CA 1
ATOM 1309 C C . ALA A 1 169 ? -50.163 14.565 48.013 1.00 95.88 169 ALA A C 1
ATOM 1311 O O . ALA A 1 169 ? -51.372 14.383 47.831 1.00 95.88 169 ALA A O 1
ATOM 1312 N N . GLN A 1 170 ? -49.604 15.777 47.933 1.00 95.00 170 GLN A N 1
ATOM 1313 C CA . GLN A 1 170 ? -50.331 16.982 47.539 1.00 95.00 170 GLN A CA 1
ATOM 1314 C C . GLN A 1 170 ? -50.862 16.875 46.108 1.00 95.00 170 GLN A C 1
ATOM 1316 O O . GLN A 1 170 ? -52.066 17.043 45.901 1.00 95.00 170 GLN A O 1
ATOM 1321 N N . TYR A 1 1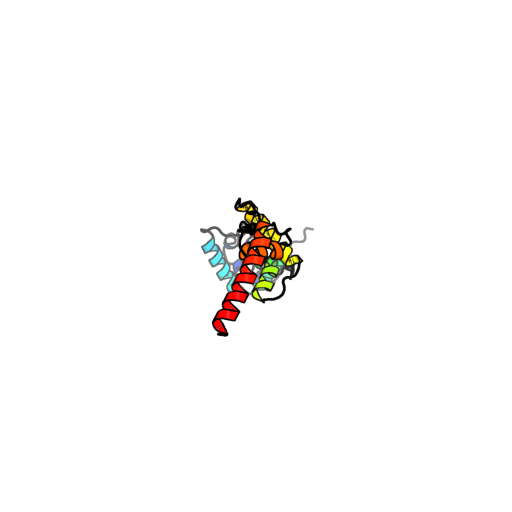71 ? -50.005 16.517 45.152 1.00 95.50 171 TYR A N 1
ATOM 1322 C CA . TYR A 1 171 ? -50.390 16.319 43.757 1.00 95.50 171 TYR A CA 1
ATOM 1323 C C . TYR A 1 171 ? -51.550 15.318 43.626 1.00 95.50 171 TYR A C 1
ATOM 1325 O O . TYR A 1 171 ? -52.544 15.581 42.945 1.00 95.50 171 TYR A O 1
ATOM 1333 N N . GLY A 1 172 ? -51.491 14.199 44.355 1.00 95.25 172 GLY A N 1
ATOM 1334 C CA . GLY A 1 172 ? -52.565 13.207 44.390 1.00 95.25 172 GLY A CA 1
ATOM 1335 C C . GLY A 1 172 ? -53.888 13.741 44.956 1.00 95.25 172 GLY A C 1
ATOM 1336 O O . GLY A 1 172 ? -54.955 13.406 44.431 1.00 95.25 172 GLY A O 1
ATOM 1337 N N . ARG A 1 173 ? -53.847 14.578 46.008 1.00 95.12 173 ARG A N 1
ATOM 1338 C CA . ARG A 1 173 ? -55.044 15.242 46.563 1.00 95.12 173 ARG A CA 1
ATOM 1339 C C . ARG A 1 173 ? -55.662 16.205 45.551 1.00 95.12 173 ARG A C 1
ATOM 1341 O O . ARG A 1 173 ? -56.862 16.115 45.298 1.00 95.12 173 ARG A O 1
ATOM 1348 N N . GLU A 1 174 ? -54.849 17.062 44.940 1.00 94.06 174 GLU A N 1
ATOM 1349 C CA . GLU A 1 174 ? -55.291 18.041 43.941 1.00 94.06 174 GLU A CA 1
ATOM 1350 C C . GLU A 1 174 ? -55.902 17.363 42.713 1.00 94.06 174 GLU A C 1
ATOM 1352 O O . GLU A 1 174 ? -56.975 17.753 42.255 1.00 94.06 174 GLU A O 1
ATOM 1357 N N . ARG A 1 175 ? -55.274 16.292 42.216 1.00 95.12 175 ARG A N 1
ATOM 1358 C CA . ARG A 1 175 ? -55.790 15.520 41.081 1.00 95.12 175 ARG A CA 1
ATOM 1359 C C . ARG A 1 175 ? -57.168 14.920 41.374 1.00 95.12 175 ARG A C 1
ATOM 1361 O O . ARG A 1 175 ? -58.053 14.990 40.526 1.00 95.12 175 ARG A O 1
ATOM 1368 N N . ARG A 1 176 ? -57.375 14.362 42.575 1.00 93.12 176 ARG A N 1
ATOM 1369 C CA . ARG A 1 176 ? -58.686 13.833 43.002 1.00 93.12 176 ARG A CA 1
ATOM 1370 C C . ARG A 1 176 ? -59.734 14.935 43.152 1.00 93.12 176 ARG A C 1
ATOM 1372 O O . ARG A 1 176 ? -60.878 14.721 42.767 1.00 93.12 176 ARG A O 1
ATOM 1379 N N . ALA A 1 177 ? -59.361 16.095 43.692 1.00 92.00 177 ALA A N 1
ATOM 1380 C CA . ALA A 1 177 ? -60.264 17.239 43.813 1.00 92.00 177 ALA A CA 1
ATOM 1381 C C . ALA A 1 177 ? -60.706 17.758 42.434 1.00 92.00 177 ALA A C 1
ATOM 1383 O O . ALA A 1 177 ? -61.901 17.928 42.206 1.00 92.00 177 ALA A O 1
ATOM 1384 N N . ARG A 1 178 ? -59.765 17.905 41.490 1.00 90.50 178 ARG A N 1
ATOM 1385 C CA . ARG A 1 178 ? -60.057 18.275 40.094 1.00 90.50 178 ARG A CA 1
ATOM 1386 C C . ARG A 1 178 ? -60.987 17.269 39.415 1.00 90.50 178 ARG A C 1
ATOM 1388 O O . ARG A 1 178 ? -61.945 17.673 38.773 1.00 90.50 178 ARG A O 1
ATOM 1395 N N . ALA A 1 179 ? -60.750 15.969 39.597 1.00 87.12 179 ALA A N 1
ATOM 1396 C CA . ALA A 1 179 ? -61.611 14.932 39.027 1.00 87.12 179 ALA A CA 1
ATOM 1397 C C . ALA A 1 179 ? -63.055 14.994 39.560 1.00 87.12 179 ALA A C 1
ATOM 1399 O O . ALA A 1 179 ? -63.988 14.780 38.797 1.00 87.12 179 ALA A O 1
ATOM 1400 N N . LYS A 1 180 ? -63.249 15.330 40.845 1.00 88.94 180 LYS A N 1
ATOM 1401 C CA . LYS A 1 180 ? -64.589 15.532 41.424 1.00 88.94 180 LYS A CA 1
ATOM 1402 C C . LYS A 1 180 ? -65.296 16.759 40.846 1.00 88.94 180 LYS A C 1
ATOM 1404 O O . LYS A 1 180 ? -66.481 16.674 40.573 1.00 88.94 180 LYS A O 1
ATOM 1409 N N . GLN A 1 181 ? -64.573 17.861 40.637 1.00 81.38 181 GLN A N 1
ATOM 1410 C CA . GLN A 1 181 ? -65.133 19.093 40.065 1.00 81.38 181 GLN A CA 1
ATOM 1411 C C . GLN A 1 181 ? -65.597 18.923 38.615 1.00 81.38 181 GLN A C 1
ATOM 1413 O O . GLN A 1 181 ? -66.570 19.544 38.228 1.00 81.38 181 GLN A O 1
ATOM 1418 N N . VAL A 1 182 ? -6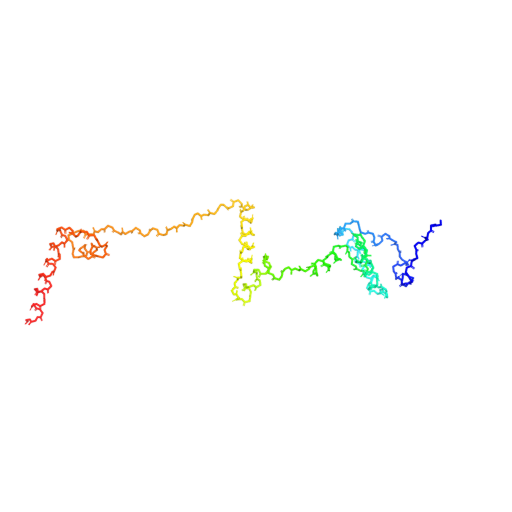4.912 18.097 37.819 1.00 79.19 182 VAL A N 1
ATOM 1419 C CA . VAL A 1 182 ? -65.293 17.818 36.419 1.00 79.19 182 VAL A CA 1
ATOM 1420 C C . VAL A 1 182 ? -66.479 16.845 36.318 1.00 79.19 182 VAL A C 1
ATOM 1422 O O . VAL A 1 182 ? -67.126 16.772 35.281 1.00 79.19 182 VAL A O 1
ATOM 1425 N N . ALA A 1 183 ? -66.758 16.083 37.379 1.00 69.19 183 ALA A N 1
ATOM 1426 C CA . ALA A 1 183 ? -67.860 15.122 37.437 1.00 69.19 183 ALA A CA 1
ATOM 1427 C C . ALA A 1 183 ? -69.153 15.697 38.054 1.00 69.19 183 ALA A C 1
ATOM 1429 O O . ALA A 1 183 ? -70.118 14.953 38.227 1.00 69.19 183 ALA A O 1
ATOM 1430 N N . SER A 1 184 ? -69.152 16.979 38.433 1.00 59.44 184 SER A N 1
ATOM 1431 C CA . SER A 1 184 ? -70.296 17.755 38.936 1.00 59.44 184 SER A CA 1
ATOM 1432 C C . SER A 1 184 ? -70.721 18.779 37.895 1.00 59.44 184 SER A C 1
ATOM 1434 O O . SER A 1 184 ? -71.942 19.016 37.805 1.00 59.44 184 SER A O 1
#